Protein AF-A0A923WQX9-F1 (afdb_monomer_lite)

Secondary structure (DSSP, 8-state):
-HHHHHHHHHHHH-HHHHHHHHHHHHHHHHHHHHHHHHHHHH---TTHHHHHHHHHHHHHHHHHHHT--S-SHHHHHHHHHHHHHHHHHHT--HHHHHHHHHHHHHHHHHHHHSHHHHHHHHHHHHHHHHHHHHHHH---HHHHHHHHHHHHHHHHHHHHHHTTTTHHHHTT-----BTTBSHHHHHHHHSTT--HHHHHHHHHHHHHHHHHHHHIIIIIHHHTT-SSSSPPPHHHHHHHHHHHHHHHHHHHHHHHHHHHHHHHHHHHHHHHH--

Foldseek 3Di:
DVLLVVLLVCLLFPLLCLVVVLCLPQVLVLVLLCLPQVCVQPVPPSVVSVVLVVLLVVLVVVCVVVVPPDFDLSVLVSVLVVLVVCCVVVVDDPVVSVVVNVVSVVLNVCCVVPVLQSQLCCLLVVLCVLLVSQLVRFPDPVLNVVSVVSSVVLVVSLVCLQVCVCLVSLVPHDDDDFVQSDLLNQLCSNVVPDDSSNSSSSSSNSSSSSSSSSCSSQASSVVSPDPDPDGDDPVVSVVVSCVVPPPVSVVVSVVVSVVVVVVVVVVRVVVVVVD

Sequence (275 aa):
MLSLIFNFVLALSIPLWVLLIGPVLLGIPHLISSTRYIPKLTNINLLSVPLVGSFFVLVALIRLWIGVHDVNIIELGAGFFLLCLVGFLCKESKLRMISSLSLLSGLFASSLVYPLETLGFLVLAHNFVAFFFWIVRTNSKSDRTTAVVSLLLFILLTLTILTGFFDAFISSRLFEIFNGFNDASIGAQIFPKADMTLWSRAVSAYALGQGIHYFVWLKAIPEQELSYQHTTSFSYSFKLLKSDMGNRIVYFSGLILIGLVTFALFRNFIEARFI

Radius of gyration: 19.85 Å; chains: 1; bounding box: 45×43×58 Å

pLDDT: mean 84.06, std 10.88, range [52.03, 98.5]

Structure (mmCIF, N/CA/C/O backbone):
data_AF-A0A923WQX9-F1
#
_entry.id   AF-A0A923WQX9-F1
#
loop_
_atom_site.group_PDB
_atom_site.id
_atom_site.type_symbol
_atom_site.label_atom_id
_atom_site.label_alt_id
_atom_site.label_comp_id
_atom_site.label_asym_id
_atom_site.label_entity_id
_atom_site.label_seq_id
_atom_site.pdbx_PDB_ins_code
_atom_site.Cartn_x
_atom_site.Cartn_y
_atom_site.Cartn_z
_atom_site.occupancy
_atom_site.B_iso_or_equiv
_atom_site.auth_seq_id
_atom_site.auth_comp_id
_atom_site.auth_asym_id
_atom_site.auth_atom_id
_atom_site.pdbx_PDB_model_num
ATOM 1 N N . MET A 1 1 ? -2.321 -14.989 7.978 1.00 87.00 1 MET A N 1
ATOM 2 C CA . MET A 1 1 ? -1.244 -15.846 7.430 1.00 87.00 1 MET A CA 1
ATOM 3 C C . MET A 1 1 ? -1.529 -16.300 6.006 1.00 87.00 1 MET A C 1
ATOM 5 O O . MET A 1 1 ? -0.768 -15.924 5.131 1.00 87.00 1 MET A O 1
ATOM 9 N N . LEU A 1 2 ? -2.637 -17.002 5.731 1.00 91.25 2 LEU A N 1
ATOM 10 C CA . LEU A 1 2 ? -2.976 -17.451 4.366 1.00 91.25 2 LEU A CA 1
ATOM 11 C C . LEU A 1 2 ? -2.990 -16.320 3.322 1.00 91.25 2 LEU A C 1
ATOM 13 O O . LEU A 1 2 ? -2.407 -16.473 2.258 1.00 91.25 2 LEU A O 1
ATOM 17 N N . SER A 1 3 ? -3.571 -15.162 3.659 1.00 92.31 3 SER A N 1
ATOM 18 C CA . SER A 1 3 ? -3.553 -13.982 2.778 1.00 92.31 3 SER A CA 1
ATOM 19 C C . SER A 1 3 ? -2.133 -13.517 2.422 1.00 92.31 3 SER A C 1
ATOM 21 O O . SER A 1 3 ? -1.887 -13.099 1.298 1.00 92.31 3 SER A O 1
ATOM 23 N N . LEU A 1 4 ? -1.181 -13.632 3.351 1.00 94.94 4 LEU A N 1
ATOM 24 C CA . LEU A 1 4 ? 0.209 -13.229 3.134 1.00 94.94 4 LEU A CA 1
ATOM 25 C C . LEU A 1 4 ? 0.922 -14.169 2.165 1.00 94.94 4 LEU A C 1
ATOM 27 O O . LEU A 1 4 ? 1.563 -13.694 1.237 1.00 94.94 4 LEU A O 1
ATOM 31 N N . ILE A 1 5 ? 0.712 -15.478 2.303 1.00 96.38 5 ILE A N 1
ATOM 32 C CA . ILE A 1 5 ? 1.220 -16.473 1.349 1.00 96.38 5 ILE A CA 1
ATOM 33 C C . ILE A 1 5 ? 0.580 -16.270 -0.030 1.00 96.38 5 ILE A C 1
ATOM 35 O O . ILE A 1 5 ? 1.279 -16.245 -1.036 1.00 96.38 5 ILE A O 1
ATOM 39 N N . PHE A 1 6 ? -0.740 -16.077 -0.082 1.00 96.38 6 PHE A N 1
ATOM 40 C CA . PHE A 1 6 ? -1.462 -15.859 -1.334 1.00 96.38 6 PHE A CA 1
ATOM 41 C C . PHE A 1 6 ? -0.962 -14.614 -2.079 1.00 96.38 6 PHE A C 1
ATOM 43 O O . PHE A 1 6 ? -0.580 -14.708 -3.242 1.00 96.38 6 PHE A O 1
ATOM 50 N N . ASN A 1 7 ? -0.896 -13.462 -1.402 1.00 96.69 7 ASN A N 1
ATOM 51 C CA . ASN A 1 7 ? -0.392 -12.227 -2.007 1.00 96.69 7 ASN A CA 1
ATOM 52 C C . ASN A 1 7 ? 1.089 -12.330 -2.378 1.00 96.69 7 ASN A C 1
ATOM 54 O O . ASN A 1 7 ? 1.494 -11.743 -3.371 1.00 96.69 7 ASN A O 1
ATOM 58 N N . PHE A 1 8 ? 1.886 -13.095 -1.630 1.00 97.88 8 PHE A N 1
ATOM 59 C CA . PHE A 1 8 ? 3.280 -13.359 -1.973 1.00 97.88 8 PHE A CA 1
ATOM 60 C C . PHE A 1 8 ? 3.426 -14.132 -3.282 1.00 97.88 8 PHE A C 1
ATOM 62 O O . PHE A 1 8 ? 4.187 -13.714 -4.150 1.00 97.88 8 PHE A O 1
ATOM 69 N N . VAL A 1 9 ? 2.644 -15.195 -3.474 1.00 96.50 9 VAL A N 1
ATOM 70 C CA . VAL A 1 9 ? 2.627 -15.935 -4.743 1.00 96.50 9 VAL A CA 1
ATOM 71 C C . VAL A 1 9 ? 2.199 -15.020 -5.893 1.00 96.50 9 VAL A C 1
ATOM 73 O O . VAL A 1 9 ? 2.890 -14.952 -6.906 1.00 96.50 9 VAL A O 1
ATOM 76 N N . LEU A 1 10 ? 1.118 -14.250 -5.726 1.00 95.62 10 LEU A N 1
ATOM 77 C CA . LEU A 1 10 ? 0.668 -13.311 -6.761 1.00 95.62 10 LEU A CA 1
ATOM 78 C C . LEU A 1 10 ? 1.713 -12.235 -7.083 1.00 95.62 10 LEU A C 1
ATOM 80 O O . LEU A 1 10 ? 1.899 -11.893 -8.248 1.00 95.62 10 LEU A O 1
ATOM 84 N N . ALA A 1 11 ? 2.399 -11.715 -6.067 1.00 96.44 11 ALA A N 1
ATOM 85 C CA . ALA A 1 11 ? 3.422 -10.692 -6.220 1.00 96.44 11 ALA A CA 1
ATOM 86 C C . ALA A 1 11 ? 4.668 -11.194 -6.960 1.00 96.44 11 ALA A C 1
ATOM 88 O O . ALA A 1 11 ? 5.313 -10.418 -7.656 1.00 96.44 11 ALA A O 1
ATOM 89 N N . LEU A 1 12 ? 5.005 -12.479 -6.847 1.00 95.94 12 LEU A N 1
ATOM 90 C CA . LEU A 1 12 ? 6.090 -13.071 -7.630 1.00 95.94 12 LEU A CA 1
ATOM 91 C C . LEU A 1 12 ? 5.648 -13.407 -9.059 1.00 95.94 12 LEU A C 1
ATOM 93 O O . LEU A 1 12 ? 6.397 -13.169 -10.003 1.00 95.94 12 LEU A O 1
ATOM 97 N N . SER A 1 13 ? 4.435 -13.939 -9.228 1.00 94.19 13 SER A N 1
ATOM 98 C CA . SER A 1 13 ? 3.979 -14.482 -10.513 1.00 94.19 13 SER A CA 1
ATOM 99 C C . SER A 1 13 ? 3.366 -13.449 -11.456 1.00 94.19 13 SER A C 1
ATOM 101 O O . SER A 1 13 ? 3.557 -13.554 -12.663 1.00 94.19 13 SER A O 1
ATOM 103 N N . ILE A 1 14 ? 2.598 -12.488 -10.937 1.00 94.38 14 ILE A N 1
ATOM 104 C CA . ILE A 1 14 ? 1.833 -11.513 -11.731 1.00 94.38 14 ILE A CA 1
ATOM 105 C C . ILE A 1 14 ? 1.755 -10.121 -11.059 1.00 94.38 14 ILE A C 1
ATOM 107 O O . ILE A 1 14 ? 0.666 -9.552 -10.937 1.00 94.38 14 ILE A O 1
ATOM 111 N N . PRO A 1 15 ? 2.876 -9.516 -10.617 1.00 95.00 15 PRO A N 1
ATOM 112 C CA . PRO A 1 15 ? 2.837 -8.287 -9.821 1.00 95.00 15 PRO A CA 1
ATOM 113 C C . PRO A 1 15 ? 2.213 -7.106 -10.549 1.00 95.00 15 PRO A C 1
ATOM 115 O O . PRO A 1 15 ? 1.467 -6.347 -9.940 1.00 95.00 15 PRO A O 1
ATOM 118 N N . LEU A 1 16 ? 2.453 -6.971 -11.854 1.00 92.38 16 LEU A N 1
ATOM 119 C CA . LEU A 1 16 ? 1.839 -5.921 -12.664 1.00 92.38 16 LEU A CA 1
ATOM 120 C C . LEU A 1 16 ? 0.305 -6.019 -12.625 1.00 92.38 16 LEU A C 1
ATOM 122 O O . LEU A 1 16 ? -0.379 -5.011 -12.464 1.00 92.38 16 LEU A O 1
ATOM 126 N N . TRP A 1 17 ? -0.254 -7.232 -12.657 1.00 90.38 17 TRP A N 1
ATOM 127 C CA . TRP A 1 17 ? -1.700 -7.431 -12.559 1.00 90.38 17 TRP A CA 1
ATOM 128 C C . TRP A 1 17 ? -2.217 -7.077 -11.171 1.00 90.38 17 TRP A C 1
ATOM 130 O O . TRP A 1 17 ? -3.267 -6.453 -11.053 1.00 90.38 17 TRP A O 1
ATOM 140 N N . VAL A 1 18 ? -1.474 -7.423 -10.118 1.00 92.81 18 VAL A N 1
ATOM 141 C CA . VAL A 1 18 ? -1.811 -7.030 -8.742 1.00 92.81 18 VAL A CA 1
ATOM 142 C C . VAL A 1 18 ? -1.803 -5.506 -8.597 1.00 92.81 18 VAL A C 1
ATOM 144 O O . VAL A 1 18 ? -2.721 -4.939 -8.000 1.00 92.81 18 VAL A O 1
ATOM 147 N N . LEU A 1 19 ? -0.803 -4.836 -9.170 1.00 92.19 19 LEU A N 1
ATOM 148 C CA . LEU A 1 19 ? -0.660 -3.383 -9.113 1.00 92.19 19 LEU A CA 1
ATOM 149 C C . LEU A 1 19 ? -1.708 -2.648 -9.949 1.00 92.19 19 LEU A C 1
ATOM 151 O O . LEU A 1 19 ? -2.119 -1.558 -9.565 1.00 92.19 19 LEU A O 1
ATOM 155 N N . LEU A 1 20 ? -2.176 -3.250 -11.039 1.00 87.19 20 LEU A N 1
ATOM 156 C CA . LEU A 1 20 ? -3.225 -2.693 -11.885 1.00 87.19 20 LEU A CA 1
ATOM 157 C C . LEU A 1 20 ? -4.628 -2.958 -11.320 1.00 87.19 20 LEU A C 1
ATOM 159 O O . LEU A 1 20 ? -5.408 -2.032 -11.108 1.00 87.19 20 LEU A O 1
ATOM 163 N N . ILE A 1 21 ? -4.963 -4.227 -11.082 1.00 86.31 21 ILE A N 1
ATOM 164 C CA . ILE A 1 21 ? -6.305 -4.667 -10.681 1.00 86.31 21 ILE A CA 1
ATOM 165 C C . ILE A 1 21 ? -6.573 -4.326 -9.215 1.00 86.31 21 ILE A C 1
ATOM 167 O O . ILE A 1 21 ? -7.700 -3.977 -8.868 1.00 86.31 21 ILE A O 1
ATOM 171 N N . GLY A 1 22 ? -5.561 -4.405 -8.349 1.00 89.69 22 GLY A N 1
ATOM 172 C CA . GLY A 1 22 ? -5.697 -4.146 -6.916 1.00 89.69 22 GLY A CA 1
ATOM 173 C C . GLY A 1 22 ? -6.330 -2.783 -6.618 1.00 89.69 22 GLY A C 1
ATOM 174 O O . GLY A 1 22 ? -7.398 -2.754 -6.015 1.00 89.69 22 GLY A O 1
ATOM 175 N N . PRO A 1 23 ? -5.762 -1.652 -7.068 1.00 87.19 23 PRO A N 1
ATOM 176 C CA . PRO A 1 23 ? -6.312 -0.323 -6.799 1.00 87.19 23 PRO A CA 1
ATOM 177 C C . PRO A 1 23 ? -7.654 -0.082 -7.470 1.00 87.19 23 PRO A C 1
ATOM 179 O O . PRO A 1 23 ? -8.536 0.541 -6.887 1.00 87.19 23 PRO A O 1
ATOM 182 N N . VAL A 1 24 ? -7.817 -0.632 -8.667 1.00 80.38 24 VAL A N 1
ATOM 183 C CA . VAL A 1 24 ? -9.055 -0.637 -9.444 1.00 80.38 24 VAL A CA 1
ATOM 184 C C . VAL A 1 24 ? -10.173 -1.280 -8.607 1.00 80.38 24 VAL A C 1
ATOM 186 O O . VAL A 1 24 ? -11.137 -0.612 -8.239 1.00 80.38 24 VAL A O 1
ATOM 189 N N . LEU A 1 25 ? -10.029 -2.537 -8.191 1.00 82.50 25 LEU A N 1
ATOM 190 C CA . LEU A 1 25 ? -11.087 -3.255 -7.470 1.00 82.50 25 LEU A CA 1
ATOM 191 C C . LEU A 1 25 ? -11.196 -2.879 -5.989 1.00 82.50 25 LEU A C 1
ATOM 193 O O . LEU A 1 25 ? -12.296 -2.832 -5.439 1.00 82.50 25 LEU A O 1
ATOM 197 N N . LEU A 1 26 ? -10.064 -2.660 -5.324 1.00 86.69 26 LEU A N 1
ATOM 198 C CA . LEU A 1 26 ? -9.967 -2.572 -3.866 1.00 86.69 26 LEU A CA 1
ATOM 199 C C . LEU A 1 26 ? -9.683 -1.159 -3.368 1.00 86.69 26 LEU A C 1
ATOM 201 O O . LEU A 1 26 ? -9.925 -0.894 -2.193 1.00 86.69 26 LEU A O 1
ATOM 205 N N . GLY A 1 27 ? -9.237 -0.237 -4.225 1.00 86.06 27 GLY A N 1
ATOM 206 C CA . GLY A 1 27 ? -8.899 1.133 -3.838 1.00 86.06 27 GLY A CA 1
ATOM 207 C C . GLY A 1 27 ? -10.093 1.892 -3.275 1.00 86.06 27 GLY A C 1
ATOM 208 O O . GLY A 1 27 ? -9.993 2.483 -2.201 1.00 86.06 27 GLY A O 1
ATOM 209 N N . ILE A 1 28 ? -11.250 1.811 -3.934 1.00 78.38 28 ILE A N 1
ATOM 210 C CA . ILE A 1 28 ? -12.473 2.440 -3.426 1.00 78.38 28 ILE A CA 1
ATOM 211 C C . ILE A 1 28 ? -12.949 1.774 -2.123 1.00 78.38 28 ILE A C 1
ATOM 213 O O . ILE A 1 28 ? -13.094 2.494 -1.133 1.00 78.38 28 ILE A O 1
ATOM 217 N N . PRO A 1 29 ? -13.159 0.440 -2.053 1.00 82.44 29 PRO A N 1
ATOM 218 C CA . PRO A 1 29 ? -13.466 -0.224 -0.786 1.00 82.44 29 PRO A CA 1
ATOM 219 C C . PRO A 1 29 ? -12.501 0.152 0.340 1.00 82.44 29 PRO A C 1
ATOM 221 O O . PRO A 1 29 ? -12.926 0.337 1.478 1.00 82.44 29 PRO A O 1
ATOM 224 N N . HIS A 1 30 ? -11.212 0.300 0.026 1.00 87.88 30 HIS A N 1
ATOM 225 C CA . HIS A 1 30 ? -10.179 0.677 0.984 1.00 87.88 30 HIS A CA 1
ATOM 226 C C . HIS A 1 30 ? -10.403 2.086 1.522 1.00 87.88 30 HIS A C 1
ATOM 228 O O . HIS A 1 30 ? -10.402 2.274 2.735 1.00 87.88 30 HIS A O 1
ATOM 234 N N . LEU A 1 31 ? -10.658 3.065 0.649 1.00 83.38 31 LEU A N 1
ATOM 235 C CA . LEU A 1 31 ? -10.964 4.433 1.071 1.00 83.38 31 LEU A CA 1
ATOM 236 C C . LEU A 1 31 ? -12.203 4.476 1.966 1.00 83.38 31 LEU A C 1
ATOM 238 O O . LEU A 1 31 ? -12.206 5.170 2.979 1.00 83.38 31 LEU A O 1
ATOM 242 N N . ILE A 1 32 ? -13.233 3.701 1.633 1.00 79.88 32 ILE A N 1
ATOM 243 C CA . ILE A 1 32 ? -14.453 3.623 2.437 1.00 79.88 32 ILE A CA 1
ATOM 244 C C . ILE A 1 32 ? -14.176 2.986 3.802 1.00 79.88 32 ILE A C 1
ATOM 246 O O . ILE A 1 32 ? -14.643 3.479 4.827 1.00 79.88 32 ILE A O 1
ATOM 250 N N . SER A 1 33 ? -13.409 1.896 3.831 1.00 84.44 33 SER A N 1
ATOM 251 C CA . SER A 1 33 ? -13.006 1.264 5.085 1.00 84.44 33 SER A CA 1
ATOM 252 C C . SER A 1 33 ? -12.254 2.267 5.964 1.00 84.44 33 SER A C 1
ATOM 254 O O . SER A 1 33 ? -12.613 2.480 7.121 1.00 84.44 33 SER A O 1
ATOM 256 N N . SER A 1 34 ? -11.292 2.988 5.390 1.00 86.06 34 SER A N 1
ATOM 257 C CA . SER A 1 34 ? -10.535 4.026 6.087 1.00 86.06 34 SER A CA 1
ATOM 258 C C . SER A 1 34 ? -11.438 5.124 6.655 1.00 86.06 34 SER A C 1
ATOM 260 O O . SER A 1 34 ? -11.334 5.442 7.838 1.00 86.06 34 SER A O 1
ATOM 262 N N . THR A 1 35 ? -12.379 5.669 5.877 1.00 80.81 35 THR A N 1
ATOM 263 C CA . THR A 1 35 ? -13.294 6.719 6.371 1.00 80.81 35 THR A CA 1
ATOM 264 C C . THR A 1 35 ? -14.268 6.215 7.433 1.00 80.81 35 THR A C 1
ATOM 266 O O . THR A 1 35 ? -14.663 6.987 8.305 1.00 80.81 35 THR A O 1
ATOM 269 N N . ARG A 1 36 ? -14.633 4.929 7.409 1.00 82.38 36 ARG A N 1
ATOM 270 C CA . ARG A 1 36 ? -15.520 4.317 8.404 1.00 82.38 36 ARG A CA 1
ATOM 271 C C . ARG A 1 36 ? -14.806 4.001 9.714 1.00 82.38 36 ARG A C 1
ATOM 273 O O . ARG A 1 36 ? -15.345 4.288 10.781 1.00 82.38 36 ARG A O 1
ATOM 280 N N . TYR A 1 37 ? -13.649 3.351 9.640 1.00 85.00 37 TYR A N 1
ATOM 281 C CA . TYR A 1 37 ? -12.995 2.767 10.810 1.00 85.00 37 TYR A CA 1
ATOM 282 C C . TYR A 1 37 ? -11.997 3.712 11.465 1.00 85.00 37 TYR A C 1
ATOM 284 O O . TYR A 1 37 ? -11.887 3.682 12.686 1.00 85.00 37 TYR A O 1
ATOM 292 N N . ILE A 1 38 ? -11.325 4.597 10.715 1.00 85.12 38 ILE A N 1
ATOM 293 C CA . ILE A 1 38 ? -10.379 5.541 11.327 1.00 85.12 38 ILE A CA 1
ATOM 294 C C . ILE A 1 38 ? -11.083 6.402 12.383 1.00 85.12 38 ILE A C 1
ATOM 296 O O . ILE A 1 38 ? -10.654 6.323 13.528 1.00 85.12 38 ILE A O 1
ATOM 300 N N . PRO A 1 39 ? -12.177 7.138 12.095 1.00 81.88 39 PRO A N 1
ATOM 301 C CA . PRO A 1 39 ? -12.821 7.987 13.103 1.00 81.88 39 PRO A CA 1
ATOM 302 C C . PRO A 1 39 ? -13.271 7.223 14.349 1.00 81.88 39 PRO A C 1
ATOM 304 O O . PRO A 1 39 ? -13.083 7.699 15.467 1.00 81.88 39 PRO A O 1
ATOM 307 N N . LYS A 1 40 ? -13.817 6.014 14.154 1.00 83.75 40 LYS A N 1
ATOM 308 C CA . LYS A 1 40 ? -14.266 5.140 15.246 1.00 83.75 40 LYS A CA 1
ATOM 309 C C . LYS A 1 40 ? -13.109 4.711 16.148 1.00 83.75 40 LYS A C 1
ATOM 311 O O . LYS A 1 40 ? -13.258 4.696 17.362 1.00 83.75 40 LYS A O 1
ATOM 316 N N . LEU A 1 41 ? -11.956 4.402 15.558 1.00 84.50 41 LEU A N 1
ATOM 317 C CA . LEU A 1 41 ? -10.786 3.879 16.265 1.00 84.50 41 LEU A CA 1
ATOM 318 C C . LEU A 1 41 ? -9.855 4.970 16.813 1.00 84.50 41 LEU A C 1
ATOM 320 O O . LEU A 1 41 ? -9.014 4.691 17.673 1.00 84.50 41 LEU A O 1
ATOM 324 N N . THR A 1 42 ? -9.949 6.202 16.310 1.00 76.31 42 THR A N 1
ATOM 325 C CA . THR A 1 42 ? -9.046 7.306 16.672 1.00 76.31 42 THR A CA 1
ATOM 326 C C . THR A 1 42 ? -9.716 8.451 17.427 1.00 76.31 42 THR A C 1
ATOM 328 O O . THR A 1 42 ? -9.008 9.376 17.815 1.00 76.31 42 THR A O 1
ATOM 331 N N . ASN A 1 43 ? -11.032 8.399 17.676 1.00 73.00 43 ASN A N 1
ATOM 332 C CA . ASN A 1 43 ? -11.828 9.503 18.243 1.00 73.00 43 ASN A CA 1
ATOM 333 C C . ASN A 1 43 ? -11.715 10.819 17.445 1.00 73.00 43 ASN A C 1
ATOM 335 O O . ASN A 1 43 ? -11.995 11.900 17.963 1.00 73.00 43 ASN A O 1
ATOM 339 N N . ILE A 1 44 ? -11.291 10.747 16.182 1.00 70.19 44 ILE A N 1
ATOM 340 C CA . ILE A 1 44 ? -11.220 11.905 15.295 1.00 70.19 44 ILE A CA 1
ATOM 341 C C . ILE A 1 44 ? -12.642 12.244 14.837 1.00 70.19 44 ILE A C 1
ATOM 343 O O . ILE A 1 44 ? -13.370 11.376 14.356 1.00 70.19 44 ILE A O 1
ATOM 347 N N . ASN A 1 45 ? -13.040 13.516 14.956 1.00 68.81 45 ASN A N 1
ATOM 348 C CA . ASN A 1 45 ? -14.354 13.973 14.499 1.00 68.81 45 ASN A CA 1
ATOM 349 C C . ASN A 1 45 ? -14.552 13.641 13.016 1.00 68.81 45 ASN A C 1
ATOM 351 O O . ASN A 1 45 ? -13.737 14.035 12.181 1.00 68.81 45 ASN A O 1
ATOM 355 N N . LEU A 1 46 ? -15.668 12.984 12.683 1.00 60.97 46 LEU A N 1
ATOM 356 C CA . LEU A 1 46 ? -15.976 12.524 11.323 1.00 60.97 46 LEU A CA 1
ATOM 357 C C . LEU A 1 46 ? -15.895 13.657 10.283 1.00 60.97 46 LEU A C 1
ATOM 359 O O . LEU A 1 46 ? -15.486 13.420 9.156 1.00 60.97 46 LEU A O 1
ATOM 363 N N . LEU A 1 47 ? -16.220 14.892 10.685 1.00 58.97 47 LEU A N 1
ATOM 364 C CA . LEU A 1 47 ? -16.142 16.108 9.863 1.00 58.97 47 LEU A CA 1
ATOM 365 C C . LEU A 1 47 ? -14.720 16.489 9.419 1.00 58.97 47 LEU A C 1
ATOM 367 O O . LEU A 1 47 ? -14.560 17.161 8.404 1.00 58.97 47 LEU A O 1
ATOM 371 N N . SER A 1 48 ? -13.684 16.054 10.136 1.00 64.31 48 SER A N 1
ATOM 372 C CA . SER A 1 48 ? -12.296 16.361 9.774 1.00 64.31 48 SER A CA 1
ATOM 373 C C . SER A 1 48 ? -11.773 15.499 8.621 1.00 64.31 48 SER A C 1
ATOM 375 O O . SER A 1 48 ? -10.921 15.955 7.864 1.00 64.31 48 SER A O 1
ATOM 377 N N . VAL A 1 49 ? -12.322 14.296 8.413 1.00 65.00 49 VAL A N 1
ATOM 378 C CA . VAL A 1 49 ? -11.870 13.378 7.353 1.00 65.00 49 VAL A CA 1
ATOM 379 C C . VAL A 1 49 ? -12.228 13.885 5.945 1.00 65.00 49 VAL A C 1
ATOM 381 O O . VAL A 1 49 ? -11.326 13.948 5.107 1.00 65.00 49 VAL A O 1
ATOM 384 N N . PRO A 1 50 ? -13.473 14.323 5.656 1.00 67.94 50 PRO A N 1
ATOM 385 C CA . PRO A 1 50 ? -13.803 14.974 4.391 1.00 67.94 50 PRO A CA 1
ATOM 386 C C . PRO A 1 50 ? -13.020 16.264 4.174 1.00 67.94 50 PRO A C 1
ATOM 388 O O . PRO A 1 50 ? -12.683 16.568 3.038 1.00 67.94 50 PRO A O 1
ATOM 391 N N . LEU A 1 51 ? -12.715 17.013 5.237 1.00 71.19 51 LEU A N 1
ATOM 392 C CA . LEU A 1 51 ? -11.985 18.276 5.139 1.00 71.19 51 LEU A CA 1
ATOM 393 C C . LEU A 1 51 ? -10.522 18.047 4.741 1.00 71.19 51 LEU A C 1
ATOM 395 O O . LEU A 1 51 ? -10.034 18.678 3.807 1.00 71.19 51 LEU A O 1
ATOM 399 N N . VAL A 1 52 ? -9.860 17.074 5.373 1.00 68.81 52 VAL A N 1
ATOM 400 C CA . VAL A 1 52 ? -8.514 16.615 5.000 1.00 68.81 52 VAL A CA 1
ATOM 401 C C . VAL A 1 52 ? -8.504 16.069 3.571 1.00 68.81 52 VAL A C 1
ATOM 403 O O . VAL A 1 52 ? -7.662 16.461 2.767 1.00 68.81 52 VAL A O 1
ATOM 406 N N . GLY A 1 53 ? -9.462 15.205 3.225 1.00 69.81 53 GLY A N 1
ATOM 407 C CA . GLY A 1 53 ? -9.571 14.650 1.875 1.00 69.81 53 GLY A CA 1
ATOM 408 C C . GLY A 1 53 ? -9.803 15.728 0.812 1.00 69.81 53 GLY A C 1
ATOM 409 O O . GLY A 1 53 ? -9.114 15.747 -0.203 1.00 69.81 53 GLY A O 1
ATOM 410 N N . SER A 1 54 ? -10.717 16.668 1.066 1.00 72.06 54 SER A N 1
ATOM 411 C CA . SER A 1 54 ? -11.023 17.776 0.150 1.00 72.06 54 SER A CA 1
ATOM 412 C C . SER A 1 54 ? -9.837 18.718 -0.019 1.00 72.06 54 SER A C 1
ATOM 414 O O . SER A 1 54 ? -9.603 19.203 -1.121 1.00 72.06 54 SER A O 1
ATOM 416 N N . PHE A 1 55 ? -9.056 18.940 1.041 1.00 74.19 55 PHE A N 1
ATOM 417 C CA . PHE A 1 55 ? -7.820 19.709 0.966 1.00 74.19 55 PHE A CA 1
ATOM 418 C C . PHE A 1 55 ? -6.800 19.048 0.030 1.00 74.19 55 PHE A C 1
ATOM 420 O O . PHE A 1 55 ? -6.286 19.713 -0.864 1.00 74.19 55 PHE A O 1
ATOM 427 N N . PHE A 1 56 ? -6.565 17.738 0.148 1.00 70.88 56 PHE A N 1
ATOM 428 C CA . PHE A 1 56 ? -5.657 17.034 -0.767 1.00 70.88 56 PHE A CA 1
ATOM 429 C C . PHE A 1 56 ? -6.178 16.979 -2.209 1.00 70.88 56 PHE A C 1
ATOM 431 O O . PHE A 1 56 ? -5.389 17.116 -3.141 1.00 70.88 56 PHE A O 1
ATOM 438 N N . VAL A 1 57 ? -7.493 16.844 -2.413 1.00 72.19 57 VAL A N 1
ATOM 439 C CA . VAL A 1 57 ? -8.102 16.951 -3.752 1.00 72.19 57 VAL A CA 1
ATOM 440 C C . VAL A 1 57 ? -7.886 18.347 -4.334 1.00 72.19 57 VAL A C 1
ATOM 442 O O . VAL A 1 57 ? -7.479 18.466 -5.485 1.00 72.19 57 VAL A O 1
ATOM 445 N N . LEU A 1 58 ? -8.104 19.403 -3.548 1.00 74.00 58 LEU A N 1
ATOM 446 C CA . LEU A 1 58 ? -7.870 20.781 -3.976 1.00 74.00 58 LEU A CA 1
ATOM 447 C C . LEU A 1 58 ? -6.402 21.005 -4.354 1.00 74.00 58 LEU A C 1
ATOM 449 O O . LEU A 1 58 ? -6.127 21.577 -5.404 1.00 74.00 58 LEU A O 1
ATOM 453 N N . VAL A 1 59 ? -5.466 20.516 -3.539 1.00 74.31 59 VAL A N 1
ATOM 454 C CA . VAL A 1 59 ? -4.025 20.588 -3.819 1.00 74.31 59 VAL A CA 1
ATOM 455 C C . VAL A 1 59 ? -3.687 19.881 -5.134 1.00 74.31 59 VAL A C 1
ATOM 457 O O . VAL A 1 59 ? -2.993 20.455 -5.972 1.00 74.31 59 VAL A O 1
ATOM 460 N N . ALA A 1 60 ? -4.236 18.685 -5.360 1.00 69.44 60 ALA A N 1
ATOM 461 C CA . ALA A 1 60 ? -4.050 17.954 -6.610 1.00 69.44 60 ALA A CA 1
ATOM 462 C C . ALA A 1 60 ? -4.629 18.711 -7.822 1.00 69.44 60 ALA A C 1
ATOM 464 O O . ALA A 1 60 ? -3.979 18.795 -8.862 1.00 69.44 60 ALA A O 1
ATOM 465 N N . LEU A 1 61 ? -5.819 19.310 -7.693 1.00 71.88 61 LEU A N 1
ATOM 466 C CA . LEU A 1 61 ? -6.442 20.113 -8.753 1.00 71.88 61 LEU A CA 1
ATOM 467 C C . LEU A 1 61 ? -5.640 21.380 -9.071 1.00 71.88 61 LEU A C 1
ATOM 469 O O . LEU A 1 61 ? -5.447 21.696 -10.242 1.00 71.88 61 LEU A O 1
ATOM 473 N N . ILE A 1 62 ? -5.142 22.085 -8.052 1.00 73.12 62 ILE A N 1
ATOM 474 C CA . ILE A 1 62 ? -4.289 23.269 -8.224 1.00 73.12 62 ILE A CA 1
ATOM 475 C C . ILE A 1 62 ? -3.003 22.885 -8.956 1.00 73.12 62 ILE A C 1
ATOM 477 O O . ILE A 1 62 ? -2.607 23.569 -9.895 1.00 73.12 62 ILE A O 1
ATOM 481 N N . ARG A 1 63 ? -2.373 21.765 -8.591 1.00 72.06 63 ARG A N 1
ATOM 482 C CA . ARG A 1 63 ? -1.182 21.270 -9.290 1.00 72.06 63 ARG A CA 1
ATOM 483 C C . ARG A 1 63 ? -1.468 20.976 -10.762 1.00 72.06 63 ARG A C 1
ATOM 485 O O . ARG A 1 63 ? -0.704 21.411 -11.622 1.00 72.06 63 ARG A O 1
ATOM 492 N N . LEU A 1 64 ? -2.563 20.265 -11.045 1.00 68.06 64 LEU A N 1
ATOM 493 C CA . LEU A 1 64 ? -2.992 19.987 -12.418 1.00 68.06 64 LEU A CA 1
ATOM 494 C C . LEU A 1 64 ? -3.230 21.285 -13.201 1.00 68.06 64 LEU A C 1
ATOM 496 O O . LEU A 1 64 ? -2.849 21.364 -14.364 1.00 68.06 64 LEU A O 1
ATOM 500 N N . TRP A 1 65 ? -3.804 22.308 -12.562 1.00 72.12 65 TRP A N 1
ATOM 501 C CA . TRP A 1 65 ? -4.070 23.608 -13.179 1.00 72.12 65 TRP A CA 1
ATOM 502 C C . TRP A 1 65 ? -2.799 24.415 -13.480 1.00 72.12 65 TRP A C 1
ATOM 504 O O . TRP A 1 65 ? -2.704 25.017 -14.545 1.00 72.12 65 TRP A O 1
ATOM 514 N N . ILE A 1 66 ? -1.807 24.406 -12.582 1.00 76.25 66 ILE A N 1
ATOM 515 C CA . ILE A 1 66 ? -0.539 25.142 -12.764 1.00 76.25 66 ILE A CA 1
ATOM 516 C C . ILE A 1 66 ? 0.404 24.403 -13.736 1.00 76.25 66 ILE A C 1
ATOM 518 O O . ILE A 1 66 ? 1.380 24.973 -14.212 1.00 76.25 66 ILE A O 1
ATOM 522 N N . GLY A 1 67 ? 0.122 23.137 -14.063 1.00 69.81 67 GLY A N 1
ATOM 523 C CA . GLY A 1 67 ? 0.962 22.349 -14.967 1.00 69.81 67 GLY A CA 1
ATOM 524 C C . GLY A 1 67 ? 2.317 21.983 -14.358 1.00 69.81 67 GLY A C 1
ATOM 525 O O . GLY A 1 67 ? 3.256 21.674 -15.085 1.00 69.81 67 GLY A O 1
ATOM 526 N N . VAL A 1 68 ? 2.438 22.000 -13.024 1.00 67.56 68 VAL A N 1
ATOM 527 C CA . VAL A 1 68 ? 3.662 21.551 -12.348 1.00 67.56 68 VAL A CA 1
ATOM 528 C C . VAL A 1 68 ? 3.725 20.032 -12.444 1.00 67.56 68 VAL A C 1
ATOM 530 O O . VAL A 1 68 ? 2.960 19.301 -11.804 1.00 67.56 68 VAL A O 1
ATOM 533 N N . HIS A 1 69 ? 4.606 19.561 -13.318 1.00 63.75 69 HIS A N 1
ATOM 534 C CA . HIS A 1 69 ? 4.865 18.138 -13.530 1.00 63.75 69 HIS A CA 1
ATOM 535 C C . HIS A 1 69 ? 6.009 17.625 -12.646 1.00 63.75 69 HIS A C 1
ATOM 537 O O . HIS A 1 69 ? 6.110 16.417 -12.441 1.00 63.75 69 HIS A O 1
ATOM 543 N N . ASP A 1 70 ? 6.800 18.537 -12.068 1.00 58.22 70 ASP A N 1
ATOM 544 C CA . ASP A 1 70 ? 7.860 18.210 -11.119 1.00 58.22 70 ASP A CA 1
ATOM 545 C C . ASP A 1 70 ? 7.323 17.862 -9.722 1.00 58.22 70 ASP A C 1
ATOM 547 O O . ASP A 1 70 ? 6.210 18.207 -9.322 1.00 58.22 70 ASP A O 1
ATOM 551 N N . VAL A 1 71 ? 8.132 17.079 -9.016 1.00 59.62 71 VAL A N 1
ATOM 552 C CA . VAL A 1 71 ? 7.757 16.185 -7.913 1.00 59.62 71 VAL A CA 1
ATOM 553 C C . VAL A 1 71 ? 7.117 16.894 -6.710 1.00 59.62 71 VAL A C 1
ATOM 555 O O . VAL A 1 71 ? 7.523 17.999 -6.380 1.00 59.62 71 VAL A O 1
ATOM 558 N N . ASN A 1 72 ? 6.170 16.188 -6.063 1.00 65.44 72 ASN A N 1
ATOM 559 C CA . ASN A 1 72 ? 5.512 16.238 -4.729 1.00 65.44 72 ASN A CA 1
ATOM 560 C C . ASN A 1 72 ? 5.776 17.353 -3.683 1.00 65.44 72 ASN A C 1
ATOM 562 O O . ASN A 1 72 ? 5.291 17.233 -2.558 1.00 65.44 72 ASN A O 1
ATOM 566 N N . ILE A 1 73 ? 6.525 18.418 -3.956 1.00 67.69 73 ILE A N 1
ATOM 567 C CA . ILE A 1 73 ? 6.870 19.470 -2.989 1.00 67.69 73 ILE A CA 1
ATOM 568 C C . ILE A 1 73 ? 5.603 20.185 -2.514 1.00 67.69 73 ILE A C 1
ATOM 570 O O . ILE A 1 73 ? 5.485 20.509 -1.332 1.00 67.69 73 ILE A O 1
ATOM 574 N N . ILE A 1 74 ? 4.635 20.381 -3.415 1.00 70.38 74 ILE A N 1
ATOM 575 C CA . ILE A 1 74 ? 3.347 21.003 -3.098 1.00 70.38 74 ILE A CA 1
ATOM 576 C C . ILE A 1 74 ? 2.534 20.081 -2.180 1.00 70.38 74 ILE A C 1
ATOM 578 O O . ILE A 1 74 ? 2.025 20.533 -1.159 1.00 70.38 74 ILE A O 1
ATOM 582 N N . GLU A 1 75 ? 2.446 18.786 -2.486 1.00 68.88 75 GLU A N 1
ATOM 583 C CA . GLU A 1 75 ? 1.718 17.795 -1.689 1.00 68.88 75 GLU A CA 1
ATOM 584 C C . GLU A 1 75 ? 2.356 17.558 -0.319 1.00 68.88 75 GLU A C 1
ATOM 586 O O . GLU A 1 75 ? 1.647 17.452 0.684 1.00 68.88 75 GLU A O 1
ATOM 591 N N . LEU A 1 76 ? 3.687 17.514 -0.250 1.00 66.88 76 LEU A N 1
ATOM 592 C CA . LEU A 1 76 ? 4.422 17.435 1.009 1.00 66.88 76 LEU A CA 1
ATOM 593 C C . LEU A 1 76 ? 4.232 18.720 1.814 1.00 66.88 76 LEU A C 1
ATOM 595 O O . LEU A 1 76 ? 3.837 18.636 2.971 1.00 66.88 76 LEU A O 1
ATOM 599 N N . GLY A 1 77 ? 4.399 19.901 1.214 1.00 72.38 77 GLY A N 1
ATOM 600 C CA . GLY A 1 77 ? 4.140 21.185 1.875 1.00 72.38 77 GLY A CA 1
ATOM 601 C C . GLY A 1 77 ? 2.705 21.304 2.402 1.00 72.38 77 GLY A C 1
ATOM 602 O O . GLY A 1 77 ? 2.483 21.736 3.535 1.00 72.38 77 GLY A O 1
ATOM 603 N N . ALA A 1 78 ? 1.728 20.829 1.631 1.00 73.19 78 ALA A N 1
ATOM 604 C CA . ALA A 1 78 ? 0.337 20.715 2.048 1.00 73.19 78 ALA A CA 1
ATOM 605 C C . ALA A 1 78 ? 0.169 19.746 3.232 1.00 73.19 78 ALA A C 1
ATOM 607 O O . ALA A 1 78 ? -0.506 20.073 4.210 1.00 73.19 78 ALA A O 1
ATOM 608 N N . GLY A 1 79 ? 0.828 18.585 3.194 1.00 67.81 79 GLY A N 1
ATOM 609 C CA . GLY A 1 79 ? 0.859 17.628 4.301 1.00 67.81 79 GLY A CA 1
ATOM 610 C C . GLY A 1 79 ? 1.438 18.219 5.590 1.00 67.81 79 GLY A C 1
ATOM 611 O O . GLY A 1 79 ? 0.878 18.009 6.666 1.00 67.81 79 GLY A O 1
ATOM 612 N N . PHE A 1 80 ? 2.499 19.022 5.493 1.00 69.06 80 PHE A N 1
ATOM 613 C CA . PHE A 1 80 ? 3.061 19.765 6.625 1.00 69.06 80 PHE A CA 1
ATOM 614 C C . PHE A 1 80 ? 2.096 20.780 7.197 1.00 69.06 80 PHE A C 1
ATOM 616 O O . PHE A 1 80 ? 1.890 20.814 8.409 1.00 69.06 80 PHE A O 1
ATOM 623 N N . PHE A 1 81 ? 1.509 21.603 6.328 1.00 76.69 81 PHE A N 1
ATOM 624 C CA . PHE A 1 81 ? 0.546 22.612 6.735 1.00 76.69 81 PHE A CA 1
ATOM 625 C C . PHE A 1 81 ? -0.609 21.969 7.503 1.00 76.69 81 PHE A C 1
ATOM 627 O O . PHE A 1 81 ? -0.949 22.404 8.603 1.00 76.69 81 PHE A O 1
ATOM 634 N N . LEU A 1 82 ? -1.152 20.877 6.965 1.00 73.88 82 LEU A N 1
ATOM 635 C CA . LEU A 1 82 ? -2.224 20.135 7.602 1.00 73.88 82 LEU A CA 1
ATOM 636 C C . LEU A 1 82 ? -1.789 19.521 8.939 1.00 73.88 82 LEU A C 1
ATOM 638 O O . LEU A 1 82 ? -2.553 19.582 9.898 1.00 73.88 82 LEU A O 1
ATOM 642 N N . LEU A 1 83 ? -0.581 18.959 9.045 1.00 67.81 83 LEU A N 1
ATOM 643 C CA . LEU A 1 83 ? -0.106 18.385 10.306 1.00 67.81 83 LEU A CA 1
ATOM 644 C C . LEU A 1 83 ? 0.091 19.458 11.387 1.00 67.81 83 LEU A C 1
ATOM 646 O O . LEU A 1 83 ? -0.304 19.248 12.534 1.00 67.81 83 LEU A O 1
ATOM 650 N N . CYS A 1 84 ? 0.640 20.619 11.025 1.00 71.12 84 CYS A N 1
ATOM 651 C CA . CYS A 1 84 ? 0.730 21.779 11.913 1.00 71.12 84 CYS A CA 1
ATOM 652 C C . CYS A 1 84 ? -0.661 22.234 12.368 1.00 71.12 84 CYS A C 1
ATOM 654 O O . CYS A 1 84 ? -0.878 22.462 13.559 1.00 71.12 84 CYS A O 1
ATOM 656 N N . LEU A 1 85 ? -1.613 22.313 11.435 1.00 73.50 85 LEU A N 1
ATOM 657 C CA . LEU A 1 85 ? -2.992 22.700 11.713 1.00 73.50 85 LEU A CA 1
ATOM 658 C C . LEU A 1 85 ? -3.676 21.706 12.662 1.00 73.50 85 LEU A C 1
ATOM 660 O O . LEU A 1 85 ? -4.279 22.116 13.650 1.00 73.50 85 LEU A O 1
ATOM 664 N N . VAL A 1 86 ? -3.544 20.402 12.412 1.00 68.44 86 VAL A N 1
ATOM 665 C CA . VAL A 1 86 ? -4.105 19.345 13.267 1.00 68.44 86 VAL A CA 1
ATOM 666 C C . VAL A 1 86 ? -3.436 19.343 14.641 1.00 68.44 86 VAL A C 1
ATOM 668 O O . VAL A 1 86 ? -4.136 19.294 15.647 1.00 68.44 86 VAL A O 1
ATOM 671 N N . GLY A 1 87 ? -2.108 19.459 14.720 1.00 64.44 87 GLY A N 1
ATOM 672 C CA . GLY A 1 87 ? -1.389 19.545 15.995 1.00 64.44 87 GLY A CA 1
ATOM 673 C C . GLY A 1 87 ? -1.840 20.739 16.842 1.00 64.44 87 GLY A C 1
ATOM 674 O O . GLY A 1 87 ? -2.064 20.593 18.045 1.00 64.44 87 GLY A O 1
ATOM 675 N N . PHE A 1 88 ? -2.047 21.894 16.201 1.00 70.06 88 PHE A N 1
ATOM 676 C CA . PHE A 1 88 ? -2.553 23.105 16.844 1.00 70.06 88 PHE A CA 1
ATOM 677 C C . PHE A 1 88 ? -4.008 22.954 17.317 1.00 70.06 88 PHE A C 1
ATOM 679 O O . PHE A 1 88 ? -4.320 23.279 18.463 1.00 70.06 88 PHE A O 1
ATOM 686 N N . LEU A 1 89 ? -4.896 22.432 16.466 1.00 73.06 89 LEU A N 1
ATOM 687 C CA . LEU A 1 89 ? -6.329 22.332 16.758 1.00 73.06 89 LEU A CA 1
ATOM 688 C C . LEU A 1 89 ? -6.677 21.187 17.722 1.00 73.06 89 LEU A C 1
ATOM 690 O O . LEU A 1 89 ? -7.588 21.332 18.537 1.00 73.06 89 LEU A O 1
ATOM 694 N N . CYS A 1 90 ? -5.966 20.061 17.661 1.00 68.12 90 CYS A N 1
ATOM 695 C CA . CYS A 1 90 ? -6.298 18.850 18.417 1.00 68.12 90 CYS A CA 1
ATOM 696 C C . CYS A 1 90 ? -5.573 18.725 19.767 1.00 68.12 90 CYS A C 1
ATOM 698 O O . CYS A 1 90 ? -5.789 17.737 20.464 1.00 68.12 90 CYS A O 1
ATOM 700 N N . LYS A 1 91 ? -4.753 19.712 20.169 1.00 71.94 91 LYS A N 1
ATOM 701 C CA . LYS A 1 91 ? -4.018 19.727 21.456 1.00 71.94 91 LYS A CA 1
ATOM 702 C C . LYS A 1 91 ? -3.252 18.422 21.730 1.00 71.94 91 LYS A C 1
ATOM 704 O O . LYS A 1 91 ? -3.241 17.915 22.852 1.00 71.94 91 LYS A O 1
ATOM 709 N N . GLU A 1 92 ? -2.619 17.875 20.697 1.00 74.44 92 GLU A N 1
ATOM 710 C CA . GLU A 1 92 ? -1.807 16.663 20.818 1.00 74.44 92 GLU A CA 1
ATOM 711 C C . GLU A 1 92 ? -0.624 16.865 21.775 1.00 74.44 92 GLU A C 1
ATOM 713 O O . GLU A 1 92 ? -0.187 17.988 22.055 1.00 74.44 92 GLU A O 1
ATOM 718 N N . SER A 1 93 ? -0.070 15.765 22.291 1.00 85.00 93 SER A N 1
ATOM 719 C CA . SER A 1 93 ? 1.081 15.867 23.189 1.00 85.00 93 SER A CA 1
ATOM 720 C C . SER A 1 93 ? 2.273 16.505 22.466 1.00 85.00 93 SER A C 1
ATOM 722 O O . SER A 1 93 ? 2.604 16.141 21.334 1.00 85.00 93 SER A O 1
ATOM 724 N N . LYS A 1 94 ? 2.959 17.443 23.137 1.00 83.88 94 LYS A N 1
ATOM 725 C CA . LYS A 1 94 ? 4.106 18.170 22.558 1.00 83.88 94 LYS A CA 1
ATOM 726 C C . LYS A 1 94 ? 5.154 17.222 21.972 1.00 83.88 94 LYS A C 1
ATOM 728 O O . LYS A 1 94 ? 5.680 17.491 20.902 1.00 83.88 94 LYS A O 1
ATOM 733 N N . LEU A 1 95 ? 5.413 16.092 22.637 1.00 87.12 95 LEU A N 1
ATOM 734 C CA . LEU A 1 95 ? 6.373 15.094 22.165 1.00 87.12 95 LEU A CA 1
ATOM 735 C C . LEU A 1 95 ? 5.939 14.437 20.846 1.00 87.12 95 LEU A C 1
ATOM 737 O O . LEU A 1 95 ? 6.760 14.304 19.944 1.00 87.12 95 LEU A O 1
ATOM 741 N N . ARG A 1 96 ? 4.658 14.064 20.700 1.00 79.81 96 ARG A N 1
ATOM 742 C CA . ARG A 1 96 ? 4.134 13.501 19.443 1.00 79.81 96 ARG A CA 1
ATOM 743 C C . ARG A 1 96 ? 4.157 14.528 18.324 1.00 79.81 96 ARG A C 1
ATOM 745 O O . ARG A 1 96 ? 4.535 14.195 17.210 1.00 79.81 96 ARG A O 1
ATOM 752 N N . MET A 1 97 ? 3.794 15.772 18.629 1.00 80.38 97 MET A N 1
ATOM 753 C CA . MET A 1 97 ? 3.851 16.865 17.664 1.00 80.38 97 MET A CA 1
ATOM 754 C C . MET A 1 97 ? 5.288 17.102 17.182 1.00 80.38 97 MET A C 1
ATOM 756 O O . MET A 1 97 ? 5.523 17.108 15.981 1.00 80.38 97 MET A O 1
ATOM 760 N N . ILE A 1 98 ? 6.255 17.223 18.099 1.00 85.81 98 ILE A N 1
ATOM 761 C CA . ILE A 1 98 ? 7.676 17.412 17.763 1.00 85.81 98 ILE A CA 1
ATOM 762 C C . ILE A 1 98 ? 8.214 16.215 16.974 1.00 85.81 98 ILE A C 1
ATOM 764 O O . ILE A 1 98 ? 8.903 16.410 15.980 1.00 85.81 98 ILE A O 1
ATOM 768 N N . SER A 1 99 ? 7.878 14.986 17.372 1.00 83.88 99 SER A N 1
ATOM 769 C CA . SER A 1 99 ? 8.309 13.779 16.662 1.00 83.88 99 SER A CA 1
ATOM 770 C C . SER A 1 99 ? 7.754 13.726 15.236 1.00 83.88 99 SER A C 1
ATOM 772 O O . SER A 1 99 ? 8.520 13.511 14.299 1.00 83.88 99 SER A O 1
ATOM 774 N N . SER A 1 100 ? 6.461 14.003 15.049 1.00 80.12 100 SER A N 1
ATOM 775 C CA . SER A 1 100 ? 5.838 14.052 13.723 1.00 80.12 100 SER A CA 1
ATOM 776 C C . SER A 1 100 ? 6.400 15.187 12.865 1.00 80.12 100 SER A C 1
ATOM 778 O O . SER A 1 100 ? 6.693 14.971 11.693 1.00 80.12 100 SER A O 1
ATOM 780 N N . LEU A 1 101 ? 6.609 16.376 13.440 1.00 81.94 101 LEU A N 1
ATOM 781 C CA . LEU A 1 101 ? 7.223 17.509 12.743 1.00 81.94 101 LEU A CA 1
ATOM 782 C C . LEU A 1 101 ? 8.671 17.228 12.356 1.00 81.94 101 LEU A C 1
ATOM 784 O O . LEU A 1 101 ? 9.076 17.600 11.262 1.00 81.94 101 LEU A O 1
ATOM 788 N N . SER A 1 102 ? 9.442 16.574 13.223 1.00 87.69 102 SER A N 1
ATOM 789 C CA . SER A 1 102 ? 10.824 16.187 12.939 1.00 87.69 102 SER A CA 1
ATOM 790 C C . SER A 1 102 ? 10.881 15.156 11.812 1.00 87.69 102 SER A C 1
ATOM 792 O O . SER A 1 102 ? 11.641 15.344 10.862 1.00 87.69 102 SER A O 1
ATOM 794 N N . LEU A 1 103 ? 10.032 14.124 11.867 1.00 85.56 103 LEU A N 1
ATOM 795 C CA . LEU A 1 103 ? 9.940 13.103 10.825 1.00 85.56 103 LEU A CA 1
ATOM 796 C C . LEU A 1 103 ? 9.539 13.715 9.481 1.00 85.56 103 LEU A C 1
ATOM 798 O O . LEU A 1 103 ? 10.211 13.487 8.477 1.00 85.56 103 LEU A O 1
ATOM 802 N N . LEU A 1 104 ? 8.469 14.513 9.466 1.00 82.12 104 LEU A N 1
ATOM 803 C CA . LEU A 1 104 ? 8.029 15.184 8.254 1.00 82.12 104 LEU A CA 1
ATOM 804 C C . LEU A 1 104 ? 9.117 16.120 7.740 1.00 82.12 104 LEU A C 1
ATOM 806 O O . LEU A 1 104 ? 9.445 16.012 6.565 1.00 82.12 104 LEU A O 1
ATOM 810 N N . SER A 1 105 ? 9.714 16.971 8.590 1.00 82.62 105 SER A N 1
ATOM 811 C CA . SER A 1 105 ? 10.820 17.888 8.228 1.00 82.62 105 SER A CA 1
ATOM 812 C C . SER A 1 105 ? 11.941 17.153 7.506 1.00 82.62 105 SER A C 1
ATOM 814 O O . SER A 1 105 ? 12.390 17.604 6.454 1.00 82.62 105 SER A O 1
ATOM 816 N N . GLY A 1 106 ? 12.331 15.986 8.023 1.00 88.19 106 GLY A N 1
ATOM 817 C CA . GLY A 1 106 ? 13.296 15.108 7.370 1.00 88.19 106 GLY A CA 1
ATOM 818 C C . GLY A 1 106 ? 12.825 14.619 5.998 1.00 88.19 106 GLY A C 1
ATOM 819 O O . GLY A 1 106 ? 13.592 14.684 5.039 1.00 88.19 106 GLY A O 1
ATOM 820 N N . LEU A 1 107 ? 11.567 14.184 5.869 1.00 84.19 107 LEU A N 1
ATOM 821 C CA . LEU A 1 107 ? 10.985 13.747 4.592 1.00 84.19 107 LEU A CA 1
ATOM 822 C C . LEU A 1 107 ? 10.872 14.886 3.569 1.00 84.19 107 LEU A C 1
ATOM 824 O O . LEU A 1 107 ? 11.148 14.668 2.395 1.00 84.19 107 LEU A O 1
ATOM 828 N N . PHE A 1 108 ? 10.524 16.103 3.988 1.00 82.81 108 PHE A N 1
ATOM 829 C CA . PHE A 1 108 ? 10.497 17.269 3.102 1.00 82.81 108 PHE A CA 1
ATOM 830 C C . PHE A 1 108 ? 11.886 17.658 2.642 1.00 82.81 108 PHE A C 1
ATOM 832 O O . PHE A 1 108 ? 12.105 17.773 1.441 1.00 82.81 108 PHE A O 1
ATOM 839 N N . ALA A 1 109 ? 12.841 17.783 3.565 1.00 87.81 109 ALA A N 1
ATOM 840 C CA . ALA A 1 109 ? 14.229 18.044 3.207 1.00 87.81 109 ALA A CA 1
ATOM 841 C C . ALA A 1 109 ? 14.752 16.973 2.235 1.00 87.81 109 ALA A C 1
ATOM 843 O O . ALA A 1 109 ? 15.346 17.307 1.214 1.00 87.81 109 ALA A O 1
ATOM 844 N N . SER A 1 110 ? 14.438 15.699 2.490 1.00 87.38 110 SER A N 1
ATOM 845 C CA . SER A 1 110 ? 14.778 14.595 1.585 1.00 87.38 110 SER A CA 1
ATOM 846 C C . SER A 1 110 ? 14.104 14.741 0.224 1.00 87.38 110 SER A C 1
ATOM 848 O O . SER A 1 110 ? 14.760 14.536 -0.786 1.00 87.38 110 SER A O 1
ATOM 850 N N . SER A 1 111 ? 12.842 15.169 0.164 1.00 83.75 111 SER A N 1
ATOM 851 C CA . SER A 1 111 ? 12.134 15.380 -1.103 1.00 83.75 111 SER A CA 1
ATOM 852 C C . SER A 1 111 ? 12.688 16.538 -1.933 1.00 83.75 111 SER A C 1
ATOM 854 O O . SER A 1 111 ? 12.562 16.517 -3.150 1.00 83.75 111 SER A O 1
ATOM 856 N N . LEU A 1 112 ? 13.319 17.530 -1.297 1.00 83.88 112 LEU A N 1
ATOM 857 C CA . LEU A 1 112 ? 13.958 18.640 -2.005 1.00 83.88 112 LEU A CA 1
ATOM 858 C C . LEU A 1 112 ? 15.274 18.207 -2.663 1.00 83.88 112 LEU A C 1
ATOM 860 O O . LEU A 1 112 ? 15.628 18.728 -3.716 1.00 83.88 112 LEU A O 1
ATOM 864 N N . VAL A 1 113 ? 15.996 17.265 -2.049 1.00 91.00 113 VAL A N 1
ATOM 865 C CA . VAL A 1 113 ? 17.312 16.805 -2.530 1.00 91.00 113 VAL A CA 1
ATOM 866 C C . VAL A 1 113 ? 17.198 15.549 -3.405 1.00 91.00 113 VAL A C 1
ATOM 868 O O . VAL A 1 113 ? 17.879 15.429 -4.420 1.00 91.00 113 VAL A O 1
ATOM 871 N N . TYR A 1 114 ? 16.320 14.624 -3.024 1.00 88.88 114 TYR A N 1
ATOM 872 C CA . TYR A 1 114 ? 16.104 13.309 -3.633 1.00 88.88 114 TYR A CA 1
ATOM 873 C C . TYR A 1 114 ? 14.600 13.056 -3.844 1.00 88.88 114 TYR A C 1
ATOM 875 O O . TYR A 1 114 ? 14.010 12.188 -3.191 1.00 88.88 114 TYR A O 1
ATOM 883 N N . PRO A 1 115 ? 13.929 13.843 -4.702 1.00 84.25 115 PRO A N 1
ATOM 884 C CA . PRO A 1 115 ? 12.473 13.820 -4.831 1.00 84.25 115 PRO A CA 1
ATOM 885 C C . PRO A 1 115 ? 11.919 12.451 -5.241 1.00 84.25 115 PRO A C 1
ATOM 887 O O . PRO A 1 115 ? 10.944 11.973 -4.655 1.00 84.25 115 PRO A O 1
ATOM 890 N N . LEU A 1 116 ? 12.548 11.807 -6.226 1.00 84.00 116 LEU A N 1
ATOM 891 C CA . LEU A 1 116 ? 12.092 10.525 -6.762 1.00 84.00 116 LEU A CA 1
ATOM 892 C C . LEU A 1 116 ? 12.401 9.368 -5.808 1.00 84.00 116 LEU A C 1
ATOM 894 O O . LEU A 1 116 ? 11.540 8.526 -5.578 1.00 84.00 116 LEU A O 1
ATOM 898 N N . GLU A 1 117 ? 13.583 9.342 -5.192 1.00 90.50 117 GLU A N 1
ATOM 899 C CA . GLU A 1 117 ? 13.935 8.330 -4.192 1.00 90.50 117 GLU A CA 1
ATOM 900 C C . GLU A 1 117 ? 13.058 8.454 -2.941 1.00 90.50 117 GLU A C 1
ATOM 902 O O . GLU A 1 117 ? 12.624 7.446 -2.385 1.00 90.50 117 GLU A O 1
ATOM 907 N N . THR A 1 118 ? 12.741 9.684 -2.523 1.00 86.06 118 THR A N 1
ATOM 908 C CA . THR A 1 118 ? 11.815 9.931 -1.409 1.00 86.06 118 THR A CA 1
ATOM 909 C C . THR A 1 118 ? 10.417 9.429 -1.751 1.00 86.06 118 THR A C 1
ATOM 911 O O . THR A 1 118 ? 9.790 8.765 -0.927 1.00 86.06 118 THR A O 1
ATOM 914 N N . LEU A 1 119 ? 9.926 9.693 -2.967 1.00 84.62 119 LEU A N 1
ATOM 915 C CA . LEU A 1 119 ? 8.646 9.161 -3.432 1.00 84.62 119 LEU A CA 1
ATOM 916 C C . LEU A 1 119 ? 8.652 7.630 -3.449 1.00 84.62 119 LEU A C 1
ATOM 918 O O . LEU A 1 119 ? 7.755 7.020 -2.873 1.00 84.62 119 LEU A O 1
ATOM 922 N N . GLY A 1 120 ? 9.667 7.010 -4.044 1.00 88.50 120 GLY A N 1
ATOM 923 C CA . GLY A 1 120 ? 9.790 5.558 -4.102 1.00 88.50 120 GLY A CA 1
ATOM 924 C C . GLY A 1 120 ? 9.851 4.907 -2.719 1.00 88.50 120 GLY A C 1
ATOM 925 O O . GLY A 1 120 ? 9.151 3.926 -2.455 1.00 88.50 120 GLY A O 1
ATOM 926 N N . PHE A 1 121 ? 10.587 5.516 -1.784 1.00 90.88 121 PHE A N 1
ATOM 927 C CA . PHE A 1 121 ? 10.586 5.114 -0.379 1.00 90.88 121 PHE A CA 1
ATOM 928 C C . PHE A 1 121 ? 9.190 5.214 0.241 1.00 90.88 121 PHE A C 1
ATOM 930 O O . PHE A 1 121 ? 8.738 4.256 0.863 1.00 90.88 121 PHE A O 1
ATOM 937 N N . LEU A 1 122 ? 8.478 6.331 0.056 1.00 87.56 122 LEU A N 1
ATOM 938 C CA . LEU A 1 122 ? 7.118 6.512 0.576 1.00 87.56 122 LEU A CA 1
ATOM 939 C C . LEU A 1 122 ? 6.124 5.518 -0.045 1.00 87.56 122 LEU A C 1
ATOM 941 O O . LEU A 1 122 ? 5.221 5.036 0.643 1.00 87.56 122 LEU A O 1
ATOM 945 N N . VAL A 1 123 ? 6.302 5.160 -1.318 1.00 87.75 123 VAL A N 1
ATOM 946 C CA . VAL A 1 123 ? 5.515 4.129 -2.010 1.00 87.75 123 VAL A CA 1
ATOM 947 C C . VAL A 1 123 ? 5.735 2.745 -1.387 1.00 87.75 123 VAL A C 1
ATOM 949 O O . VAL A 1 123 ? 4.795 1.975 -1.239 1.00 87.75 123 VAL A O 1
ATOM 952 N N . LEU A 1 124 ? 6.936 2.406 -0.932 1.00 90.19 124 LEU A N 1
ATOM 953 C CA . LEU A 1 124 ? 7.128 1.153 -0.195 1.00 90.19 124 LEU A CA 1
ATOM 954 C C . LEU A 1 124 ? 6.634 1.271 1.252 1.00 90.19 124 LEU A C 1
ATOM 956 O O . LEU A 1 124 ? 5.883 0.416 1.728 1.00 90.19 124 LEU A O 1
ATOM 960 N N . ALA A 1 125 ? 7.005 2.356 1.932 1.00 90.81 125 ALA A N 1
ATOM 961 C CA . ALA A 1 125 ? 6.742 2.590 3.346 1.00 90.81 125 ALA A CA 1
ATOM 962 C C . ALA A 1 125 ? 5.245 2.703 3.675 1.00 90.81 125 ALA A C 1
ATOM 964 O O . ALA A 1 125 ? 4.833 2.270 4.754 1.00 90.81 125 ALA A O 1
ATOM 965 N N . HIS A 1 126 ? 4.401 3.218 2.771 1.00 90.00 126 HIS A N 1
ATOM 966 C CA . HIS A 1 126 ? 2.967 3.349 3.058 1.00 90.00 126 HIS A CA 1
ATOM 967 C C . HIS A 1 126 ? 2.286 2.005 3.331 1.00 90.00 126 HIS A C 1
ATOM 969 O O . HIS A 1 126 ? 1.359 1.955 4.137 1.00 90.00 126 HIS A O 1
ATOM 975 N N . ASN A 1 127 ? 2.772 0.912 2.732 1.00 92.88 127 ASN A N 1
ATOM 976 C CA . ASN A 1 127 ? 2.202 -0.423 2.933 1.00 92.88 127 ASN A CA 1
ATOM 977 C C . ASN A 1 127 ? 2.358 -0.909 4.384 1.00 92.88 127 ASN A C 1
ATOM 979 O O . ASN A 1 127 ? 1.590 -1.742 4.863 1.00 92.88 127 ASN A O 1
ATOM 983 N N . PHE A 1 128 ? 3.325 -0.355 5.120 1.00 94.88 128 PHE A N 1
ATOM 984 C CA . PHE A 1 128 ? 3.551 -0.668 6.529 1.00 94.88 128 PHE A CA 1
ATOM 985 C C . PHE A 1 128 ? 2.590 0.078 7.460 1.00 94.88 128 PHE A C 1
ATOM 987 O O . PHE A 1 128 ? 2.345 -0.373 8.582 1.00 94.88 128 PHE A O 1
ATOM 994 N N . VAL A 1 129 ? 2.000 1.191 7.010 1.00 91.31 129 VAL A N 1
ATOM 995 C CA . VAL A 1 129 ? 1.105 2.025 7.830 1.00 91.31 129 VAL A CA 1
ATOM 996 C C . VAL A 1 129 ? -0.100 1.224 8.315 1.00 91.31 129 VAL A C 1
ATOM 998 O O . VAL A 1 129 ? -0.495 1.363 9.473 1.00 91.31 129 VAL A O 1
ATOM 1001 N N . ALA A 1 130 ? -0.642 0.337 7.477 1.00 91.69 130 ALA A N 1
ATOM 1002 C CA . ALA A 1 130 ? -1.763 -0.518 7.851 1.00 91.69 130 ALA A CA 1
ATOM 1003 C C . ALA A 1 130 ? -1.426 -1.419 9.054 1.00 91.69 130 ALA A C 1
ATOM 1005 O O . ALA A 1 130 ? -2.228 -1.541 9.980 1.00 91.69 130 ALA A O 1
ATOM 1006 N N . PHE A 1 131 ? -0.219 -1.995 9.091 1.00 96.06 131 PHE A N 1
ATOM 1007 C CA . PHE A 1 131 ? 0.237 -2.814 10.216 1.00 96.06 131 PHE A CA 1
ATOM 1008 C C . PHE A 1 131 ? 0.429 -2.000 11.486 1.00 96.06 131 PHE A C 1
ATOM 1010 O O . PHE A 1 131 ? -0.039 -2.414 12.544 1.00 96.06 131 PHE A O 1
ATOM 1017 N N . PHE A 1 132 ? 1.088 -0.843 11.401 1.00 94.75 132 PHE A N 1
ATOM 1018 C CA . PHE A 1 132 ? 1.271 0.011 12.573 1.00 94.75 132 PHE A CA 1
ATOM 1019 C C . PHE A 1 132 ? -0.070 0.458 13.146 1.00 94.75 132 PHE A C 1
ATOM 1021 O O . PHE A 1 132 ? -0.274 0.391 14.357 1.00 94.75 132 PHE A O 1
ATOM 1028 N N . PHE A 1 133 ? -1.013 0.833 12.281 1.00 92.44 133 PHE A N 1
ATOM 1029 C CA . PHE A 1 133 ? -2.366 1.165 12.701 1.00 92.44 133 PHE A CA 1
ATOM 1030 C C . PHE A 1 133 ? -3.050 -0.027 13.383 1.00 92.44 133 PHE A C 1
ATOM 1032 O O . PHE A 1 133 ? -3.561 0.119 14.492 1.00 92.44 133 PHE A O 1
ATOM 1039 N N . TRP A 1 134 ? -2.996 -1.216 12.775 1.00 94.75 134 TRP A N 1
ATOM 1040 C CA . TRP A 1 134 ? -3.580 -2.439 13.329 1.00 94.75 134 TRP A CA 1
ATOM 1041 C C . TRP A 1 134 ? -2.997 -2.801 14.708 1.00 94.75 134 TRP A C 1
ATOM 1043 O O . TRP A 1 134 ? -3.741 -3.044 15.658 1.00 94.75 134 TRP A O 1
ATOM 1053 N N . ILE A 1 135 ? -1.671 -2.757 14.859 1.00 96.12 135 ILE A N 1
ATOM 1054 C CA . ILE A 1 135 ? -0.968 -3.048 16.119 1.00 96.12 135 ILE A CA 1
ATOM 1055 C C . ILE A 1 135 ? -1.365 -2.061 17.222 1.00 96.12 135 ILE A C 1
ATOM 1057 O O . ILE A 1 135 ? -1.575 -2.466 18.367 1.00 96.12 135 ILE A O 1
ATOM 1061 N N . VAL A 1 136 ? -1.448 -0.770 16.888 1.00 93.38 136 VAL A N 1
ATOM 1062 C CA . VAL A 1 136 ? -1.753 0.295 17.853 1.00 93.38 136 VAL A CA 1
ATOM 1063 C C . VAL A 1 136 ? -3.218 0.265 18.281 1.00 93.38 136 VAL A C 1
ATOM 1065 O O . VAL A 1 136 ? -3.514 0.591 19.429 1.00 93.38 136 VAL A O 1
ATOM 1068 N N . ARG A 1 137 ? -4.137 -0.102 17.382 1.00 92.50 137 ARG A N 1
ATOM 1069 C CA . ARG A 1 137 ? -5.585 0.013 17.620 1.00 92.50 137 ARG A CA 1
ATOM 1070 C C . ARG A 1 137 ? -6.254 -1.252 18.120 1.00 92.50 137 ARG A C 1
ATOM 1072 O O . ARG A 1 137 ? -7.354 -1.170 18.652 1.00 92.50 137 ARG A O 1
ATOM 1079 N N . THR A 1 138 ? -5.591 -2.394 18.027 1.00 91.81 138 THR A N 1
ATOM 1080 C CA . THR A 1 138 ? -6.157 -3.625 18.563 1.00 91.81 138 THR A CA 1
ATOM 1081 C C . THR A 1 138 ? -6.174 -3.663 20.098 1.00 91.81 138 THR A C 1
ATOM 1083 O O . THR A 1 138 ? -5.163 -3.410 20.771 1.00 91.81 138 THR A O 1
ATOM 1086 N N . ASN A 1 139 ? -7.329 -4.045 20.649 1.00 89.38 139 ASN A N 1
ATOM 1087 C CA . ASN A 1 139 ? -7.548 -4.218 22.088 1.00 89.38 139 ASN A CA 1
ATOM 1088 C C . ASN A 1 139 ? -7.120 -5.608 22.588 1.00 89.38 139 ASN A C 1
ATOM 1090 O O . ASN A 1 139 ? -6.706 -5.762 23.736 1.00 89.38 139 ASN A O 1
ATOM 1094 N N . SER A 1 140 ? -7.191 -6.627 21.726 1.00 92.44 140 SER A N 1
ATOM 1095 C CA . SER A 1 140 ? -6.862 -8.010 22.075 1.00 92.44 140 SER A CA 1
ATOM 1096 C C . SER A 1 140 ? -5.356 -8.262 21.992 1.00 92.44 140 SER A C 1
ATOM 1098 O O . SER A 1 140 ? -4.702 -7.942 20.996 1.00 92.44 140 SER A O 1
ATOM 1100 N N . LYS A 1 141 ? -4.792 -8.903 23.026 1.00 94.38 141 LYS A N 1
ATOM 1101 C CA . LYS A 1 141 ? -3.385 -9.339 23.021 1.00 94.38 141 LYS A CA 1
ATOM 1102 C C . LYS A 1 141 ? -3.112 -10.336 21.888 1.00 94.38 141 LYS A C 1
ATOM 1104 O O . LYS A 1 141 ? -2.074 -10.231 21.24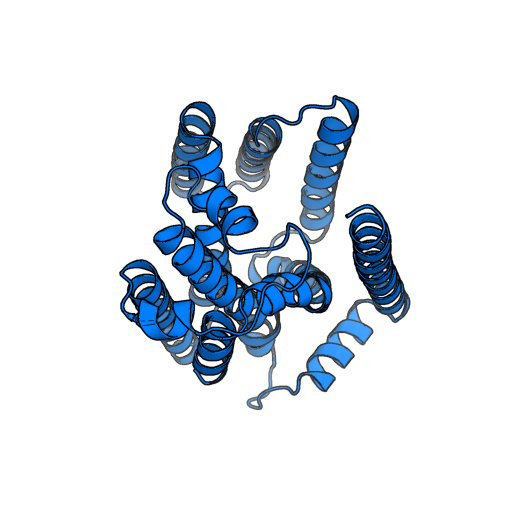6 1.00 94.38 141 LYS A O 1
ATOM 1109 N N . SER A 1 142 ? -4.049 -11.252 21.624 1.00 93.56 142 SER A N 1
ATOM 1110 C CA . SER A 1 142 ? -3.937 -12.250 20.548 1.00 93.56 142 SER A CA 1
ATOM 1111 C C . SER A 1 142 ? -3.848 -11.589 19.170 1.00 93.56 142 SER A C 1
ATOM 1113 O O . SER A 1 142 ? -2.957 -11.885 18.371 1.00 93.56 142 SER A O 1
ATOM 1115 N N . ASP A 1 143 ? -4.715 -10.611 18.922 1.00 92.56 143 ASP A N 1
ATOM 1116 C CA . ASP A 1 143 ? -4.733 -9.852 17.675 1.00 92.56 143 ASP A CA 1
ATOM 1117 C C . ASP A 1 143 ? -3.469 -9.013 17.515 1.00 92.56 143 ASP A C 1
ATOM 1119 O O . ASP A 1 143 ? -2.907 -8.948 16.426 1.00 92.56 143 ASP A O 1
ATOM 1123 N N . ARG A 1 144 ? -2.977 -8.405 18.603 1.00 95.62 144 ARG A N 1
ATOM 1124 C CA . ARG A 1 144 ? -1.711 -7.661 18.585 1.00 95.62 144 ARG A CA 1
ATOM 1125 C C . ARG A 1 144 ? -0.546 -8.562 18.224 1.00 95.62 144 ARG A C 1
ATOM 1127 O O . ARG A 1 144 ? 0.258 -8.195 17.373 1.00 95.62 144 ARG A O 1
ATOM 1134 N N . THR A 1 145 ? -0.467 -9.741 18.836 1.00 96.75 145 THR A N 1
ATOM 1135 C CA . THR A 1 145 ? 0.539 -10.744 18.484 1.00 96.75 145 THR A CA 1
ATOM 1136 C C . THR A 1 145 ? 0.412 -11.132 17.015 1.00 96.75 145 THR A C 1
ATOM 1138 O O . THR A 1 145 ? 1.415 -11.142 16.308 1.00 96.75 145 THR A O 1
ATOM 1141 N N . THR A 1 146 ? -0.805 -11.361 16.521 1.00 95.69 146 THR A N 1
ATOM 1142 C CA . THR A 1 146 ? -1.054 -11.685 15.110 1.00 95.69 146 THR A CA 1
ATOM 1143 C C . THR A 1 146 ? -0.597 -10.562 14.178 1.00 95.69 146 THR A C 1
ATOM 1145 O O . THR A 1 146 ? 0.061 -10.835 13.173 1.00 95.69 146 THR A O 1
ATOM 1148 N N . ALA A 1 147 ? -0.888 -9.306 14.513 1.00 96.38 147 ALA A N 1
ATOM 1149 C CA . ALA A 1 147 ? -0.489 -8.136 13.741 1.00 96.38 147 ALA A CA 1
ATOM 1150 C C . ALA A 1 147 ? 1.037 -7.965 13.705 1.00 96.38 147 ALA A C 1
ATOM 1152 O O . ALA A 1 147 ? 1.607 -7.776 12.632 1.00 96.38 147 ALA A O 1
ATOM 1153 N N . VAL A 1 148 ? 1.710 -8.113 14.853 1.00 98.00 148 VAL A N 1
ATOM 1154 C CA . VAL A 1 148 ? 3.177 -8.047 14.961 1.00 98.00 148 VAL A CA 1
ATOM 1155 C C . VAL A 1 148 ? 3.839 -9.182 14.184 1.00 98.00 148 VAL A C 1
ATOM 1157 O O . VAL A 1 148 ? 4.741 -8.929 13.393 1.00 98.00 148 VAL A O 1
ATOM 1160 N N . VAL A 1 149 ? 3.378 -10.424 14.349 1.00 97.94 149 VAL A N 1
ATOM 1161 C CA . VAL A 1 149 ? 3.914 -11.573 13.601 1.00 97.94 149 VAL A CA 1
ATOM 1162 C C . VAL A 1 149 ? 3.706 -11.379 12.099 1.00 97.94 149 VAL A C 1
ATOM 1164 O O . VAL A 1 149 ? 4.618 -11.631 11.316 1.00 97.94 149 VAL A O 1
ATOM 1167 N N . SER A 1 150 ? 2.541 -10.872 11.686 1.00 97.38 150 SER A N 1
ATOM 1168 C CA . SER A 1 150 ? 2.268 -10.567 10.278 1.00 97.38 150 SER A CA 1
ATOM 1169 C C . SER A 1 150 ? 3.192 -9.485 9.726 1.00 97.38 150 SER A C 1
ATOM 1171 O O . SER A 1 150 ? 3.685 -9.641 8.613 1.00 97.38 150 SER A O 1
ATOM 1173 N N . LEU A 1 151 ? 3.466 -8.432 10.502 1.00 97.81 151 LEU A N 1
ATOM 1174 C CA . LEU A 1 151 ? 4.421 -7.386 10.141 1.00 97.81 151 LEU A CA 1
ATOM 1175 C C . LEU A 1 151 ? 5.837 -7.952 9.986 1.00 97.81 151 LEU A C 1
ATOM 1177 O O . LEU A 1 151 ? 6.490 -7.679 8.986 1.00 97.81 151 LEU A O 1
ATOM 1181 N N . LEU A 1 152 ? 6.306 -8.763 10.938 1.00 98.25 152 LEU A N 1
ATOM 1182 C CA . LEU A 1 152 ? 7.640 -9.368 10.875 1.00 98.25 152 LEU A CA 1
ATOM 1183 C C . LEU A 1 152 ? 7.792 -10.285 9.657 1.00 98.25 152 LEU A C 1
ATOM 1185 O O . LEU A 1 152 ? 8.802 -10.216 8.960 1.00 98.25 152 LEU A O 1
ATOM 1189 N N . LEU A 1 153 ? 6.777 -11.100 9.359 1.00 98.12 153 LEU A N 1
ATOM 1190 C CA . LEU A 1 153 ? 6.767 -11.938 8.159 1.00 98.12 153 LEU A CA 1
ATOM 1191 C C . LEU A 1 153 ? 6.719 -11.101 6.879 1.00 98.12 153 LEU A C 1
ATOM 1193 O O . LEU A 1 153 ? 7.425 -11.411 5.926 1.00 98.12 153 LEU A O 1
ATOM 1197 N N . PHE A 1 154 ? 5.932 -10.027 6.854 1.00 98.06 154 PHE A N 1
ATOM 1198 C CA . PHE A 1 154 ? 5.885 -9.108 5.720 1.00 98.06 154 PHE A CA 1
ATOM 1199 C C . PHE A 1 154 ? 7.240 -8.422 5.479 1.00 98.06 154 PHE A C 1
ATOM 1201 O O . PHE A 1 154 ? 7.694 -8.371 4.335 1.00 98.06 154 PHE A O 1
ATOM 1208 N N . ILE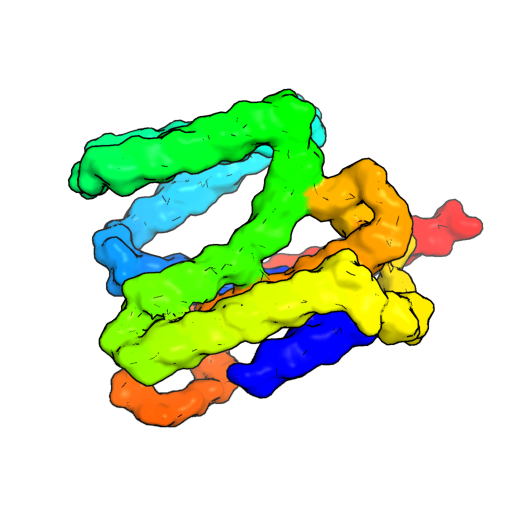 A 1 155 ? 7.922 -7.968 6.541 1.00 98.12 155 ILE A N 1
ATOM 1209 C CA . ILE A 1 155 ? 9.289 -7.424 6.474 1.00 98.12 155 ILE A CA 1
ATOM 1210 C C . ILE A 1 155 ? 10.240 -8.473 5.903 1.00 98.12 155 ILE A C 1
ATOM 1212 O O . ILE A 1 155 ? 10.955 -8.185 4.947 1.00 98.12 155 ILE A O 1
ATOM 1216 N N . LEU A 1 156 ? 10.227 -9.689 6.455 1.00 98.25 156 LEU A N 1
ATOM 1217 C CA . LEU A 1 156 ? 11.100 -10.771 6.011 1.00 98.25 156 LEU A CA 1
ATOM 1218 C C . LEU A 1 156 ? 10.905 -11.065 4.520 1.00 98.25 156 LEU A C 1
ATOM 1220 O O . LEU A 1 156 ? 11.879 -11.062 3.776 1.00 98.25 156 LEU A O 1
ATOM 1224 N N . LEU A 1 157 ? 9.660 -11.250 4.069 1.00 98.25 157 LEU A N 1
ATOM 1225 C CA . LEU A 1 157 ? 9.367 -11.520 2.660 1.00 98.25 157 LEU A CA 1
ATOM 1226 C C . LEU A 1 157 ? 9.798 -10.368 1.752 1.00 98.25 157 LEU A C 1
ATOM 1228 O O . LEU A 1 157 ? 10.447 -10.599 0.734 1.00 98.25 157 LEU A O 1
ATOM 1232 N N . THR A 1 158 ? 9.505 -9.129 2.145 1.00 98.06 158 THR A N 1
ATOM 1233 C CA . THR A 1 158 ? 9.928 -7.933 1.404 1.00 98.06 158 THR A CA 1
ATOM 1234 C C . THR A 1 158 ? 11.448 -7.894 1.256 1.00 98.06 158 THR A C 1
ATOM 1236 O O . THR A 1 158 ? 11.951 -7.718 0.149 1.00 98.06 158 THR A O 1
ATOM 1239 N N . LEU A 1 159 ? 12.192 -8.132 2.341 1.00 98.06 159 LEU A N 1
ATOM 1240 C CA . LEU A 1 159 ? 13.652 -8.174 2.305 1.00 98.06 159 LEU A CA 1
ATOM 1241 C C . LEU A 1 159 ? 14.165 -9.309 1.419 1.00 98.06 159 LEU A C 1
ATOM 1243 O O . LEU A 1 159 ? 15.038 -9.061 0.599 1.00 98.06 159 LEU A O 1
ATOM 1247 N N . THR A 1 160 ? 13.602 -10.518 1.514 1.00 98.31 160 THR A N 1
ATOM 1248 C CA . THR A 1 160 ? 14.022 -11.645 0.660 1.00 98.31 160 THR A CA 1
ATOM 1249 C C . THR A 1 160 ? 13.775 -11.402 -0.830 1.00 98.31 160 THR A C 1
ATOM 1251 O O . THR A 1 160 ? 14.574 -11.836 -1.657 1.00 98.31 160 THR A O 1
ATOM 1254 N N . ILE A 1 161 ? 12.707 -10.680 -1.194 1.00 98.31 161 ILE A N 1
ATOM 1255 C CA . ILE A 1 161 ? 12.480 -10.240 -2.577 1.00 98.31 161 ILE A CA 1
ATOM 1256 C C . ILE A 1 161 ? 13.566 -9.238 -2.984 1.00 98.31 161 ILE A C 1
ATOM 1258 O O . ILE A 1 161 ? 14.207 -9.410 -4.018 1.00 98.31 161 ILE A O 1
ATOM 1262 N N . LEU A 1 162 ? 13.794 -8.201 -2.173 1.00 97.62 162 LEU A N 1
ATOM 1263 C CA . LEU A 1 162 ? 14.720 -7.112 -2.504 1.00 97.62 162 LEU A CA 1
ATOM 1264 C C . LEU A 1 162 ? 16.188 -7.563 -2.568 1.00 97.62 162 LEU A C 1
ATOM 1266 O O . LEU A 1 162 ? 16.948 -7.045 -3.388 1.00 97.62 162 LEU A O 1
ATOM 1270 N N . THR A 1 163 ? 16.586 -8.551 -1.765 1.00 98.31 163 THR A N 1
ATOM 1271 C CA . THR 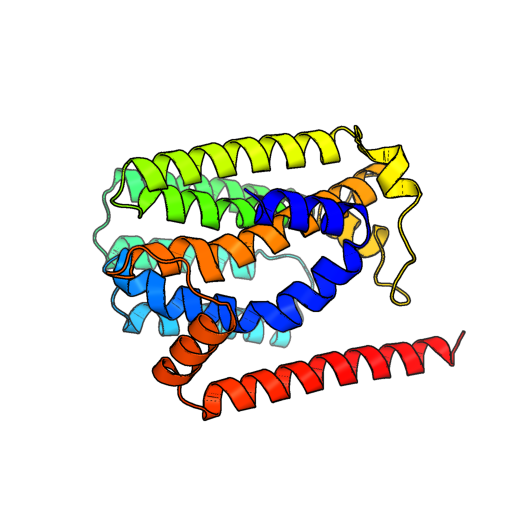A 1 163 ? 17.937 -9.136 -1.804 1.00 98.31 163 THR A CA 1
ATOM 1272 C C . THR A 1 163 ? 18.141 -10.133 -2.945 1.00 98.31 163 THR A C 1
ATOM 1274 O O . THR A 1 163 ? 19.272 -10.553 -3.173 1.00 98.31 163 THR A O 1
ATOM 1277 N N . GLY A 1 164 ? 17.087 -10.481 -3.690 1.00 98.12 164 GLY A N 1
ATOM 1278 C CA . GLY A 1 164 ? 17.171 -11.320 -4.888 1.00 98.12 164 GLY A CA 1
ATOM 1279 C C . GLY A 1 164 ? 17.042 -12.822 -4.652 1.00 98.12 164 GLY A C 1
ATOM 1280 O O . GLY A 1 164 ? 17.306 -13.607 -5.559 1.00 98.12 164 GLY A O 1
ATOM 1281 N N . PHE A 1 165 ? 16.591 -13.258 -3.470 1.00 98.50 165 PHE A N 1
ATOM 1282 C CA . PHE A 1 165 ? 16.395 -14.688 -3.188 1.00 98.50 165 PHE A CA 1
ATOM 1283 C C . PHE A 1 165 ? 15.427 -15.361 -4.183 1.00 98.50 165 PHE A C 1
ATOM 1285 O O . PHE A 1 165 ? 15.539 -16.553 -4.457 1.00 98.50 165 PHE A O 1
ATOM 1292 N N . PHE A 1 166 ? 14.495 -14.591 -4.752 1.00 98.06 166 PHE A N 1
ATOM 1293 C CA . PHE A 1 166 ? 13.478 -15.066 -5.695 1.00 98.06 166 PHE A CA 1
ATOM 1294 C C . PHE A 1 166 ? 13.738 -14.667 -7.157 1.00 98.06 166 PHE A C 1
ATOM 1296 O O . PHE A 1 166 ? 12.823 -14.757 -7.973 1.00 98.06 166 PHE A O 1
ATOM 1303 N N . ASP A 1 167 ? 14.959 -14.263 -7.523 1.00 97.44 167 ASP A N 1
ATOM 1304 C CA . ASP A 1 167 ? 15.268 -13.786 -8.882 1.00 97.44 167 ASP A CA 1
ATOM 1305 C C . ASP A 1 167 ? 14.907 -14.790 -9.981 1.00 97.44 167 ASP A C 1
ATOM 1307 O O . ASP A 1 167 ? 14.357 -14.396 -11.004 1.00 97.44 167 ASP A O 1
ATOM 1311 N N . ALA A 1 168 ? 15.144 -16.087 -9.758 1.00 96.31 168 ALA A N 1
ATOM 1312 C CA . ALA A 1 168 ? 14.797 -17.136 -10.721 1.00 96.31 168 ALA A CA 1
ATOM 1313 C C . ALA A 1 168 ? 13.281 -17.230 -10.995 1.00 96.31 168 ALA A C 1
ATOM 1315 O O . ALA A 1 168 ? 12.861 -17.558 -12.103 1.00 96.31 168 ALA A O 1
ATOM 1316 N N . PHE A 1 169 ? 12.447 -16.928 -9.995 1.00 95.19 169 PHE A N 1
ATOM 1317 C CA . PHE A 1 169 ? 10.992 -16.878 -10.157 1.00 95.19 169 PHE A CA 1
ATOM 1318 C C . PHE A 1 169 ? 10.552 -15.572 -10.821 1.00 95.19 169 PHE A C 1
ATOM 1320 O O . PHE A 1 169 ? 9.686 -15.577 -11.689 1.00 95.19 169 PHE A O 1
ATOM 1327 N N . ILE A 1 170 ? 11.168 -14.451 -10.435 1.00 95.31 170 ILE A N 1
ATOM 1328 C CA . ILE A 1 170 ? 10.865 -13.127 -10.989 1.00 95.31 170 ILE A CA 1
ATOM 1329 C C . ILE A 1 170 ? 11.223 -13.067 -12.478 1.00 95.31 170 ILE A C 1
ATOM 1331 O O . ILE A 1 170 ? 10.454 -12.516 -13.259 1.00 95.31 170 ILE A O 1
ATOM 1335 N N . SER A 1 171 ? 12.341 -13.665 -12.893 1.00 92.12 171 SER A N 1
ATOM 1336 C CA . SER A 1 171 ? 12.774 -13.689 -14.296 1.00 92.12 171 SER A CA 1
ATOM 1337 C C . SER A 1 171 ? 11.938 -14.609 -15.190 1.00 92.12 171 SER A C 1
ATOM 1339 O O . SER A 1 171 ? 11.978 -14.468 -16.409 1.00 92.12 171 SER A O 1
ATOM 1341 N N . SER A 1 172 ? 11.171 -15.534 -14.605 1.00 89.12 172 SER A N 1
ATOM 1342 C CA . SER A 1 172 ? 10.334 -16.507 -15.322 1.00 89.12 172 SER A CA 1
ATOM 1343 C C . SER A 1 172 ? 8.835 -16.186 -15.284 1.00 89.12 172 SER A C 1
ATOM 1345 O O . SER A 1 172 ? 8.013 -16.999 -15.712 1.00 89.12 172 SER A O 1
ATOM 1347 N N . ARG A 1 173 ? 8.451 -15.011 -14.772 1.00 86.94 173 ARG A N 1
ATOM 1348 C CA . ARG A 1 173 ? 7.044 -14.632 -14.602 1.00 86.94 173 ARG A CA 1
ATOM 1349 C C . ARG A 1 173 ? 6.332 -14.328 -15.922 1.00 86.94 173 ARG A C 1
ATOM 1351 O O . ARG A 1 173 ? 6.944 -13.967 -16.924 1.00 86.94 173 ARG A O 1
ATOM 1358 N N . LEU A 1 174 ? 5.007 -14.463 -15.907 1.00 67.25 174 LEU A N 1
ATOM 1359 C CA . LEU A 1 174 ? 4.161 -14.299 -17.088 1.00 67.25 174 LEU A CA 1
ATOM 1360 C C . LEU A 1 174 ? 4.023 -12.813 -17.474 1.00 67.25 174 LEU A C 1
ATOM 1362 O O . LEU A 1 174 ? 3.464 -12.051 -16.694 1.00 67.25 174 LEU A O 1
ATOM 1366 N N . PHE A 1 175 ? 4.529 -12.483 -18.674 1.00 65.50 175 PHE A N 1
ATOM 1367 C CA . PHE A 1 175 ? 4.331 -11.324 -19.576 1.00 65.50 175 PHE A CA 1
ATOM 1368 C C . PHE A 1 175 ? 4.009 -9.910 -19.031 1.00 65.50 175 PHE A C 1
ATOM 1370 O O . PHE A 1 175 ? 3.221 -9.700 -18.111 1.00 65.50 175 PHE A O 1
ATOM 1377 N N . GLU A 1 176 ? 4.542 -8.904 -19.740 1.00 61.62 176 GLU A N 1
ATOM 1378 C CA . GLU A 1 176 ? 4.066 -7.513 -19.724 1.00 61.62 176 GLU A CA 1
ATOM 1379 C C . GLU A 1 176 ? 2.599 -7.438 -20.186 1.00 61.62 176 GLU A C 1
ATOM 1381 O O . GLU A 1 176 ? 2.192 -8.122 -21.124 1.00 61.62 176 GLU A O 1
ATOM 1386 N N . ILE A 1 177 ? 1.786 -6.619 -19.515 1.00 62.00 177 ILE A N 1
ATOM 1387 C CA . ILE A 1 177 ? 0.335 -6.557 -19.769 1.00 62.00 177 ILE A CA 1
ATOM 1388 C C . ILE A 1 177 ? 0.018 -5.628 -20.945 1.00 62.00 177 ILE A C 1
ATOM 1390 O O . ILE A 1 177 ? -0.856 -5.916 -21.759 1.00 62.00 177 ILE A O 1
ATOM 1394 N N . PHE A 1 178 ? 0.711 -4.492 -20.999 1.00 66.00 178 PHE A N 1
ATOM 1395 C CA . PHE A 1 178 ? 0.429 -3.371 -21.887 1.00 66.00 178 PHE A CA 1
ATOM 1396 C C . PHE A 1 178 ? 1.730 -2.666 -22.265 1.00 66.00 178 PHE A C 1
ATOM 1398 O O . PHE A 1 178 ? 2.653 -2.607 -21.448 1.00 66.00 178 PHE A O 1
ATOM 1405 N N . ASN A 1 179 ? 1.777 -2.068 -23.458 1.00 65.31 179 ASN A N 1
ATOM 1406 C CA . ASN A 1 179 ? 2.902 -1.229 -23.865 1.00 65.31 179 ASN A CA 1
ATOM 1407 C C . ASN A 1 179 ? 3.112 -0.113 -22.827 1.00 65.31 179 ASN A C 1
ATOM 1409 O O . ASN A 1 179 ? 2.209 0.663 -22.526 1.00 65.31 179 ASN A O 1
ATOM 1413 N N . GLY A 1 180 ? 4.302 -0.070 -22.224 1.00 67.88 180 GLY A N 1
ATOM 1414 C CA . GLY A 1 180 ? 4.660 0.929 -21.213 1.00 67.88 180 GLY A CA 1
ATOM 1415 C C . GLY A 1 180 ? 4.195 0.640 -19.777 1.00 67.88 180 GLY A C 1
ATOM 1416 O O . GLY A 1 180 ? 4.588 1.379 -18.872 1.00 67.88 180 GLY A O 1
ATOM 1417 N N . PHE A 1 181 ? 3.428 -0.427 -19.518 1.00 80.88 181 PHE A N 1
ATOM 1418 C CA . PHE A 1 181 ? 3.158 -0.909 -18.156 1.00 80.88 181 PHE A CA 1
ATOM 1419 C C . PHE A 1 181 ? 3.992 -2.158 -17.871 1.00 80.88 181 PHE A C 1
ATOM 1421 O O . PHE A 1 181 ? 3.530 -3.291 -18.021 1.00 80.88 181 PHE A O 1
ATOM 1428 N N . ASN A 1 182 ? 5.243 -1.926 -17.480 1.00 88.56 182 ASN A N 1
ATOM 1429 C CA . ASN A 1 182 ? 6.222 -2.968 -17.231 1.00 88.56 182 ASN A CA 1
ATOM 1430 C C . ASN A 1 182 ? 7.069 -2.667 -15.995 1.00 88.56 182 ASN A C 1
ATOM 1432 O O . ASN A 1 182 ? 6.888 -1.665 -15.299 1.00 88.56 182 ASN A O 1
ATOM 1436 N N . ASP A 1 183 ? 8.000 -3.569 -15.709 1.00 89.50 183 ASP A N 1
ATOM 1437 C CA . ASP A 1 183 ? 8.838 -3.454 -14.524 1.00 89.50 183 ASP A CA 1
ATOM 1438 C C . ASP A 1 183 ? 9.733 -2.227 -14.547 1.00 89.50 183 ASP A C 1
ATOM 1440 O O . ASP A 1 183 ? 9.986 -1.642 -13.499 1.00 89.50 183 ASP A O 1
ATOM 1444 N N . ALA A 1 184 ? 10.169 -1.803 -15.732 1.00 91.62 184 ALA A N 1
ATOM 1445 C CA . ALA A 1 184 ? 10.973 -0.604 -15.877 1.00 91.62 184 ALA A CA 1
ATOM 1446 C C . ALA A 1 184 ? 10.176 0.643 -15.495 1.00 91.62 184 ALA A C 1
ATOM 1448 O O . ALA A 1 184 ? 10.646 1.458 -14.703 1.00 91.62 184 ALA A O 1
ATOM 1449 N N . SER A 1 185 ? 8.949 0.782 -16.009 1.00 89.38 185 SER A N 1
ATOM 1450 C CA . SER A 1 185 ? 8.151 1.988 -15.791 1.00 89.38 185 SER A CA 1
ATOM 1451 C C . SER A 1 185 ? 7.687 2.144 -14.345 1.00 89.38 185 SER A C 1
ATOM 1453 O O . SER A 1 185 ? 7.676 3.262 -13.828 1.00 89.38 185 SER A O 1
ATOM 1455 N N . ILE A 1 186 ? 7.348 1.048 -13.663 1.00 90.81 186 ILE A N 1
ATOM 1456 C CA . ILE A 1 186 ? 6.974 1.078 -12.242 1.00 90.81 186 ILE A CA 1
ATOM 1457 C C . ILE A 1 186 ? 8.213 1.060 -11.343 1.00 90.81 186 ILE A C 1
ATOM 1459 O O . ILE A 1 186 ? 8.301 1.829 -10.388 1.00 90.81 186 ILE A O 1
ATOM 1463 N N . GLY A 1 187 ? 9.201 0.222 -11.646 1.00 93.62 187 GLY A N 1
ATOM 1464 C CA . GLY A 1 187 ? 10.419 0.083 -10.856 1.00 93.62 187 GLY A CA 1
ATOM 1465 C C . GLY A 1 187 ? 11.252 1.360 -10.819 1.00 93.62 187 GLY A C 1
ATOM 1466 O O . GLY A 1 187 ? 11.735 1.716 -9.746 1.00 93.62 187 GLY A O 1
ATOM 1467 N N . ALA A 1 188 ? 11.329 2.114 -11.921 1.00 93.19 188 ALA A N 1
ATOM 1468 C CA . ALA A 1 188 ? 11.985 3.422 -11.952 1.00 93.19 188 ALA A CA 1
ATOM 1469 C C . ALA A 1 188 ? 11.274 4.478 -11.085 1.00 93.19 188 ALA A C 1
ATOM 1471 O O . ALA A 1 188 ? 11.903 5.433 -10.641 1.00 93.19 188 ALA A O 1
ATOM 1472 N N . GLN A 1 189 ? 9.983 4.315 -10.779 1.00 89.50 189 GLN A N 1
ATOM 1473 C CA . GLN A 1 189 ? 9.297 5.195 -9.822 1.00 89.50 189 GLN A CA 1
ATOM 1474 C C . GLN A 1 189 ? 9.643 4.848 -8.367 1.00 89.50 189 GLN A C 1
ATOM 1476 O O . GLN A 1 189 ? 9.536 5.703 -7.491 1.00 89.50 189 GLN A O 1
ATOM 1481 N N . ILE A 1 190 ? 10.062 3.605 -8.103 1.00 92.88 190 ILE A N 1
ATOM 1482 C CA . ILE A 1 190 ? 10.417 3.124 -6.761 1.00 92.88 190 ILE A CA 1
ATOM 1483 C C . ILE A 1 190 ? 11.919 3.308 -6.489 1.00 92.88 190 ILE A C 1
ATOM 1485 O O . ILE A 1 190 ? 12.306 3.812 -5.437 1.00 92.88 190 ILE A O 1
ATOM 1489 N N . PHE A 1 191 ? 12.774 2.927 -7.438 1.00 95.38 191 PHE A N 1
ATOM 1490 C CA . PHE A 1 191 ? 14.227 3.084 -7.370 1.00 95.38 191 PHE A CA 1
ATOM 1491 C C . PHE A 1 191 ? 14.753 3.735 -8.661 1.00 95.38 191 PHE A C 1
ATOM 1493 O O . PHE A 1 191 ? 15.279 3.044 -9.528 1.00 95.38 191 PHE A O 1
ATOM 1500 N N . PRO A 1 192 ? 14.671 5.064 -8.815 1.00 93.00 192 PRO A N 1
ATOM 1501 C CA . PRO A 1 192 ? 14.905 5.760 -10.092 1.00 93.00 192 PRO A CA 1
ATOM 1502 C C . PRO A 1 192 ? 16.287 5.562 -10.721 1.00 93.00 192 PRO A C 1
ATOM 1504 O O . PRO A 1 192 ? 16.432 5.701 -11.930 1.00 93.00 192 PRO A O 1
ATOM 1507 N N . LYS A 1 193 ? 17.304 5.232 -9.921 1.00 94.94 193 LYS A N 1
ATOM 1508 C CA . LYS A 1 193 ? 18.698 5.059 -10.369 1.00 94.94 193 LYS A CA 1
ATOM 1509 C C . LYS A 1 193 ? 19.165 3.601 -10.362 1.00 94.94 193 LYS A C 1
ATOM 1511 O O . LYS A 1 193 ? 20.361 3.342 -10.457 1.00 94.94 193 LYS A O 1
ATOM 1516 N N . ALA A 1 194 ? 18.245 2.664 -10.161 1.00 96.56 194 ALA A N 1
ATOM 1517 C CA . ALA A 1 194 ? 18.553 1.244 -10.108 1.00 96.56 194 ALA A CA 1
ATOM 1518 C C . ALA A 1 194 ? 18.562 0.591 -11.498 1.00 96.56 194 ALA A C 1
ATOM 1520 O O . ALA A 1 194 ? 18.170 1.201 -12.489 1.00 96.56 194 ALA A O 1
ATOM 1521 N N . ASP A 1 195 ? 19.028 -0.656 -11.554 1.00 97.06 195 ASP A N 1
ATOM 1522 C CA . ASP A 1 195 ? 18.975 -1.482 -12.755 1.00 97.06 195 ASP A CA 1
ATOM 1523 C C . ASP A 1 195 ? 17.637 -2.236 -12.885 1.00 97.06 195 ASP A C 1
ATOM 1525 O O . ASP A 1 195 ? 16.809 -2.269 -11.969 1.00 97.06 195 ASP A O 1
ATOM 1529 N N . MET A 1 196 ? 17.437 -2.882 -14.039 1.00 95.50 196 MET A N 1
ATOM 1530 C CA . MET A 1 196 ? 16.226 -3.658 -14.335 1.00 95.50 196 MET A CA 1
ATOM 1531 C C . MET A 1 196 ? 15.976 -4.786 -13.322 1.00 95.50 196 MET A C 1
ATOM 1533 O O . MET A 1 196 ? 14.826 -5.124 -13.023 1.00 95.50 196 MET A O 1
ATOM 1537 N N . THR A 1 197 ? 17.045 -5.366 -12.775 1.00 96.81 197 THR A N 1
ATOM 1538 C CA . THR A 1 197 ? 16.961 -6.442 -11.785 1.00 96.81 197 THR A CA 1
ATOM 1539 C C . THR A 1 197 ? 16.315 -5.925 -10.506 1.00 96.81 197 THR A C 1
ATOM 1541 O O . THR A 1 197 ? 15.306 -6.467 -10.046 1.00 96.81 197 THR A O 1
ATOM 1544 N N . LEU A 1 198 ? 16.840 -4.836 -9.944 1.00 97.25 198 LEU A N 1
ATOM 1545 C CA . LEU A 1 198 ? 16.292 -4.239 -8.733 1.00 97.25 198 LEU A CA 1
ATOM 1546 C C . LEU A 1 198 ? 14.913 -3.614 -8.982 1.00 97.25 198 LEU A C 1
ATOM 1548 O O . LEU A 1 198 ? 14.056 -3.711 -8.107 1.00 97.25 198 LEU A O 1
ATOM 1552 N N . TRP A 1 199 ? 14.641 -3.067 -10.168 1.00 96.56 199 TRP A N 1
ATOM 1553 C CA . TRP A 1 199 ? 13.291 -2.647 -10.567 1.00 96.56 199 TRP A CA 1
ATOM 1554 C C . TRP A 1 199 ? 12.285 -3.795 -10.502 1.00 96.56 199 TRP A C 1
ATOM 1556 O O . TRP A 1 199 ? 11.253 -3.669 -9.844 1.00 96.56 199 TRP A O 1
ATOM 1566 N N . SER A 1 200 ? 12.613 -4.947 -11.080 1.00 96.12 200 SER A N 1
ATOM 1567 C CA . SER A 1 200 ? 11.748 -6.134 -11.067 1.00 96.12 200 SER A CA 1
ATOM 1568 C C . SER A 1 200 ? 11.485 -6.648 -9.645 1.00 96.12 200 SER A C 1
ATOM 1570 O O . SER A 1 200 ? 10.351 -7.000 -9.289 1.00 96.12 200 SER A O 1
ATOM 1572 N N . ARG A 1 201 ? 12.514 -6.630 -8.786 1.00 97.62 201 ARG A N 1
ATOM 1573 C CA . ARG A 1 201 ? 12.383 -6.944 -7.353 1.00 97.62 201 ARG A CA 1
ATOM 1574 C C . ARG A 1 201 ? 11.487 -5.935 -6.639 1.00 97.62 201 ARG A C 1
ATOM 1576 O O . ARG A 1 201 ? 10.595 -6.330 -5.894 1.00 97.62 201 ARG A O 1
ATOM 1583 N N . ALA A 1 202 ? 11.678 -4.645 -6.892 1.00 97.00 202 ALA A N 1
ATOM 1584 C CA . ALA A 1 202 ? 10.912 -3.569 -6.278 1.00 97.00 202 ALA A CA 1
ATOM 1585 C C . ALA A 1 202 ? 9.432 -3.613 -6.653 1.00 97.00 202 ALA A C 1
ATOM 1587 O O . ALA A 1 202 ? 8.581 -3.465 -5.782 1.00 97.00 202 ALA A O 1
ATOM 1588 N N . VAL A 1 203 ? 9.121 -3.890 -7.919 1.00 96.44 203 VAL A N 1
ATOM 1589 C CA . VAL A 1 203 ? 7.749 -4.069 -8.408 1.00 96.44 203 VAL A CA 1
ATOM 1590 C C . VAL A 1 203 ? 7.070 -5.246 -7.711 1.00 96.44 203 VAL A C 1
ATOM 1592 O O . VAL A 1 203 ? 5.934 -5.123 -7.259 1.00 96.44 203 VAL A O 1
ATOM 1595 N N . SER A 1 204 ? 7.785 -6.358 -7.536 1.00 97.44 204 SER A N 1
ATOM 1596 C CA . SER A 1 204 ? 7.279 -7.530 -6.807 1.00 97.44 204 SER A CA 1
ATOM 1597 C C . SER A 1 204 ? 7.053 -7.219 -5.322 1.00 97.44 204 SER A C 1
ATOM 1599 O O . SER A 1 204 ? 5.995 -7.511 -4.768 1.00 97.44 204 SER A O 1
ATOM 1601 N N . ALA A 1 205 ? 8.016 -6.566 -4.669 1.00 98.06 205 ALA A N 1
ATOM 1602 C CA . ALA A 1 205 ? 7.899 -6.143 -3.276 1.00 98.06 205 ALA A CA 1
ATOM 1603 C C . ALA A 1 205 ? 6.735 -5.159 -3.076 1.00 98.06 205 ALA A C 1
ATOM 1605 O O . ALA A 1 205 ? 5.978 -5.274 -2.111 1.00 98.06 205 ALA A O 1
ATOM 1606 N N . TYR A 1 206 ? 6.551 -4.230 -4.015 1.00 97.50 206 TYR A N 1
ATOM 1607 C CA . TYR A 1 206 ? 5.457 -3.273 -3.981 1.00 97.50 206 TYR A CA 1
ATOM 1608 C C . TYR A 1 206 ? 4.101 -3.952 -4.189 1.00 97.50 206 TYR 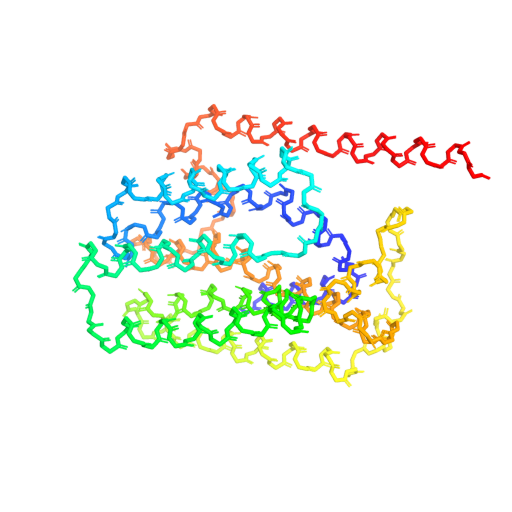A C 1
ATOM 1610 O O . TYR A 1 206 ? 3.172 -3.693 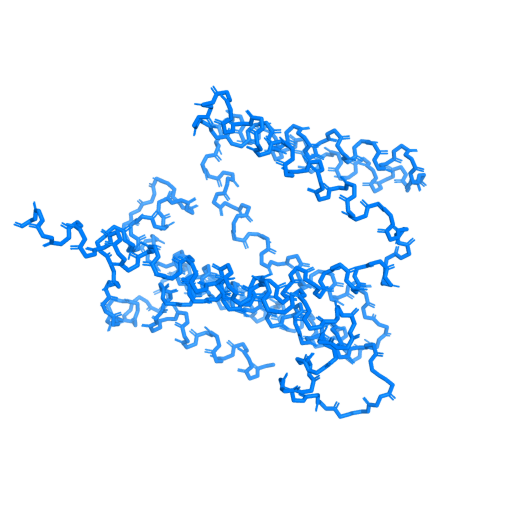-3.428 1.00 97.50 206 TYR A O 1
ATOM 1618 N N . ALA A 1 207 ? 3.996 -4.893 -5.131 1.00 97.19 207 ALA A N 1
ATOM 1619 C CA . ALA A 1 207 ? 2.788 -5.690 -5.333 1.00 97.19 207 ALA A CA 1
ATOM 1620 C C . ALA A 1 207 ? 2.400 -6.489 -4.077 1.00 97.19 207 ALA A C 1
ATOM 1622 O O . ALA A 1 207 ? 1.228 -6.495 -3.690 1.00 97.19 207 ALA A O 1
ATOM 1623 N N . LEU A 1 208 ? 3.378 -7.108 -3.401 1.00 98.12 208 LEU A N 1
ATOM 1624 C CA . LEU A 1 208 ? 3.165 -7.783 -2.117 1.00 98.12 208 LEU A CA 1
ATOM 1625 C C . LEU A 1 208 ? 2.638 -6.798 -1.068 1.00 98.12 208 LEU A C 1
ATOM 1627 O O . LEU A 1 208 ? 1.637 -7.081 -0.405 1.00 98.12 208 LEU A O 1
ATOM 1631 N N . GLY A 1 209 ? 3.306 -5.650 -0.928 1.00 97.56 209 GLY A N 1
ATOM 1632 C CA . GLY A 1 209 ? 2.912 -4.589 -0.007 1.00 97.56 209 GLY A CA 1
ATOM 1633 C C . GLY A 1 209 ? 1.477 -4.147 -0.230 1.00 97.56 209 GLY A C 1
ATOM 1634 O O . GLY A 1 209 ? 0.683 -4.160 0.706 1.00 97.56 209 GLY A O 1
ATOM 1635 N N . GLN A 1 210 ? 1.122 -3.862 -1.476 1.00 96.06 210 GLN A N 1
ATOM 1636 C CA . GLN A 1 210 ? -0.188 -3.356 -1.844 1.00 96.06 210 GLN A CA 1
ATOM 1637 C C . GLN A 1 210 ? -1.303 -4.378 -1.589 1.00 96.06 210 GLN A C 1
ATOM 1639 O O . GLN A 1 210 ? -2.337 -4.040 -1.007 1.00 96.06 210 GLN A O 1
ATOM 1644 N N . GLY A 1 211 ? -1.095 -5.643 -1.965 1.00 96.69 211 GLY A N 1
ATOM 1645 C CA . GLY A 1 211 ? -2.062 -6.712 -1.703 1.00 96.69 211 GLY A CA 1
ATOM 1646 C C . GLY A 1 211 ? -2.318 -6.913 -0.206 1.00 96.69 211 GLY A C 1
ATOM 1647 O O . GLY A 1 211 ? -3.464 -7.034 0.240 1.00 96.69 211 GLY A O 1
ATOM 1648 N N . ILE A 1 212 ? -1.254 -6.868 0.598 1.00 97.38 212 ILE A N 1
ATOM 1649 C CA . ILE A 1 212 ? -1.343 -7.001 2.053 1.00 97.38 212 ILE A CA 1
ATOM 1650 C C . ILE A 1 212 ? -1.946 -5.768 2.715 1.00 97.38 212 ILE A C 1
ATOM 1652 O O . ILE A 1 212 ? -2.779 -5.907 3.612 1.00 97.38 212 ILE A O 1
ATOM 1656 N N . HIS A 1 213 ? -1.592 -4.575 2.251 1.00 96.38 213 HIS A N 1
ATOM 1657 C CA . HIS A 1 213 ? -2.171 -3.315 2.702 1.00 96.38 213 HIS A CA 1
ATOM 1658 C C . HIS A 1 213 ? -3.692 -3.328 2.523 1.00 96.38 213 HIS A C 1
ATOM 1660 O O . HIS A 1 213 ? -4.428 -3.049 3.474 1.00 96.38 213 HIS A O 1
ATOM 1666 N N . TYR A 1 214 ? -4.179 -3.752 1.351 1.00 94.75 214 TYR A N 1
ATOM 1667 C CA . TYR A 1 214 ? -5.614 -3.924 1.122 1.00 94.75 214 TYR A CA 1
ATOM 1668 C C . TYR A 1 214 ? -6.234 -4.964 2.043 1.00 94.75 214 TYR A C 1
ATOM 1670 O O . TYR A 1 214 ? -7.293 -4.705 2.614 1.00 94.75 214 TYR A O 1
ATOM 1678 N N . PHE A 1 215 ? -5.589 -6.114 2.240 1.00 95.25 215 PHE A N 1
ATOM 1679 C CA . PHE A 1 215 ? -6.086 -7.114 3.180 1.00 95.25 215 PHE A CA 1
ATOM 1680 C C . PHE A 1 215 ? -6.238 -6.540 4.595 1.00 95.25 215 PHE A C 1
ATOM 1682 O O . PHE A 1 215 ? -7.287 -6.707 5.214 1.00 95.25 215 PHE A O 1
ATOM 1689 N N . VAL A 1 216 ? -5.232 -5.838 5.116 1.00 95.12 216 VAL A N 1
ATOM 1690 C CA . VAL A 1 216 ? -5.288 -5.309 6.485 1.00 95.12 216 VAL A CA 1
ATOM 1691 C C . VAL A 1 216 ? -6.436 -4.309 6.637 1.00 95.12 216 VAL A C 1
ATOM 1693 O O . VAL A 1 216 ? -7.237 -4.432 7.564 1.00 95.12 216 VAL A O 1
ATOM 1696 N N . TRP A 1 217 ? -6.584 -3.379 5.693 1.00 93.19 217 TRP A N 1
ATOM 1697 C CA . TRP A 1 217 ? -7.639 -2.365 5.734 1.00 93.19 217 TRP A CA 1
ATOM 1698 C C . TRP A 1 217 ? -9.044 -2.897 5.479 1.00 93.19 217 TRP A C 1
ATOM 1700 O O . TRP A 1 217 ? -9.998 -2.403 6.073 1.00 93.19 217 TRP A O 1
ATOM 1710 N N . LEU A 1 218 ? -9.203 -3.869 4.585 1.00 90.81 218 LEU A N 1
ATOM 1711 C CA . LEU A 1 218 ? -10.520 -4.387 4.203 1.00 90.81 218 LEU A CA 1
ATOM 1712 C C . LEU A 1 218 ? -10.994 -5.532 5.085 1.00 90.81 218 LEU A C 1
ATOM 1714 O O . LEU A 1 218 ? -12.183 -5.859 5.080 1.00 90.81 218 LEU A O 1
ATOM 1718 N N . LYS A 1 219 ? -10.070 -6.164 5.808 1.00 91.62 219 LYS A N 1
ATOM 1719 C CA . LYS A 1 219 ? -10.345 -7.395 6.530 1.00 91.62 219 LYS A CA 1
ATOM 1720 C C . LYS A 1 219 ? -9.866 -7.350 7.969 1.00 91.62 219 LYS A C 1
ATOM 1722 O O . LYS A 1 219 ? -10.700 -7.380 8.866 1.00 91.62 219 LYS A O 1
ATOM 1727 N N . ALA A 1 220 ? -8.558 -7.237 8.184 1.00 92.94 220 ALA A N 1
ATOM 1728 C CA . ALA A 1 220 ? -7.983 -7.415 9.515 1.00 92.94 220 ALA A CA 1
ATOM 1729 C C . ALA A 1 220 ? -8.471 -6.361 10.519 1.00 92.94 220 ALA A C 1
ATOM 1731 O O . ALA A 1 220 ? -8.860 -6.725 11.621 1.00 92.94 220 ALA A O 1
ATOM 1732 N N . ILE A 1 221 ? -8.496 -5.080 10.132 1.00 92.38 221 ILE A N 1
ATOM 1733 C CA . ILE A 1 221 ? -8.989 -3.984 10.981 1.00 92.38 221 ILE A CA 1
ATOM 1734 C C . ILE A 1 221 ? -10.517 -4.071 11.183 1.00 92.38 221 ILE A C 1
ATOM 1736 O O . ILE A 1 221 ? -10.959 -4.049 12.330 1.00 92.38 221 ILE A O 1
ATOM 1740 N N . PRO A 1 222 ? -11.350 -4.210 10.129 1.00 89.81 222 PRO A N 1
ATOM 1741 C CA . PRO A 1 222 ? -12.798 -4.340 10.295 1.00 89.81 222 PRO A CA 1
ATOM 1742 C C . PRO A 1 222 ? -13.253 -5.497 11.187 1.00 89.81 222 PRO A C 1
ATOM 1744 O O . PRO A 1 222 ? -14.247 -5.358 11.895 1.00 89.81 222 PRO A O 1
ATOM 1747 N N . GLU A 1 223 ? -12.567 -6.642 11.141 1.00 89.44 223 GLU A N 1
ATOM 1748 C CA . GLU A 1 223 ? -12.954 -7.820 11.926 1.00 89.44 223 GLU A CA 1
ATOM 1749 C C . GLU A 1 223 ? -12.816 -7.615 13.434 1.00 89.44 223 GLU A C 1
ATOM 1751 O O . GLU A 1 223 ? -13.547 -8.248 14.187 1.00 89.44 223 GLU A O 1
ATOM 1756 N N . GLN A 1 224 ? -11.955 -6.697 13.878 1.00 87.88 224 GLN A N 1
ATOM 1757 C CA . GLN A 1 224 ? -11.764 -6.415 15.306 1.00 87.88 224 GLN A CA 1
ATOM 1758 C C . GLN A 1 224 ? -12.970 -5.720 15.940 1.00 87.88 224 GLN A C 1
ATOM 1760 O O . GLN A 1 224 ? -13.159 -5.780 17.151 1.00 87.88 224 GLN A O 1
ATOM 1765 N N . GLU A 1 225 ? -13.784 -5.068 15.111 1.00 85.69 225 GLU A N 1
ATOM 1766 C CA . GLU A 1 225 ? -14.968 -4.322 15.532 1.00 85.69 225 GLU A CA 1
ATOM 1767 C C . GLU A 1 225 ? -16.227 -5.197 15.587 1.00 85.69 225 GLU A C 1
ATOM 1769 O O . GLU A 1 225 ? -17.299 -4.732 15.978 1.00 85.69 225 GLU A O 1
ATOM 1774 N N . LEU A 1 226 ? -16.137 -6.457 15.155 1.00 82.88 226 LEU A N 1
ATOM 1775 C CA . LEU A 1 226 ? -17.267 -7.374 15.174 1.00 82.88 226 LEU A CA 1
ATOM 1776 C C . LEU A 1 226 ? -17.381 -8.026 16.552 1.00 82.88 226 LEU A C 1
ATOM 1778 O O . LEU A 1 226 ? -16.422 -8.564 17.093 1.00 82.88 226 LEU A O 1
ATOM 1782 N N . SER A 1 227 ? -18.593 -8.035 17.101 1.00 77.25 227 SER A N 1
ATOM 1783 C CA . SER A 1 227 ? -18.898 -8.654 18.396 1.00 77.25 227 SER A CA 1
ATOM 1784 C C . SER A 1 227 ? -18.886 -10.191 18.376 1.00 77.25 227 SER A C 1
ATOM 1786 O O . SER A 1 227 ? -19.034 -10.814 19.426 1.00 77.25 227 SER A O 1
ATOM 1788 N N . TYR A 1 228 ? -18.725 -10.815 17.205 1.00 73.50 228 TYR A N 1
ATOM 1789 C CA . TYR A 1 228 ? -18.841 -12.263 17.011 1.00 73.50 228 TYR A CA 1
ATOM 1790 C C . TYR A 1 228 ? -17.496 -12.894 16.633 1.00 73.50 228 TYR A C 1
ATOM 1792 O O . TYR A 1 228 ? -16.699 -12.298 15.918 1.00 73.50 228 TYR A O 1
ATOM 1800 N N . GLN A 1 229 ? -17.277 -14.145 17.049 1.00 67.62 229 GLN A N 1
ATOM 1801 C CA . GLN A 1 229 ? -15.998 -14.865 16.907 1.00 67.62 229 GLN A CA 1
ATOM 1802 C C . GLN A 1 229 ? -15.719 -15.447 15.506 1.00 67.62 229 GLN A C 1
ATOM 1804 O O . GLN A 1 229 ? -14.730 -16.154 15.321 1.00 67.62 229 GLN A O 1
ATOM 1809 N N . HIS A 1 230 ? -16.584 -15.211 14.518 1.00 74.00 230 HIS A N 1
ATOM 1810 C CA . HIS A 1 230 ? -16.457 -15.839 13.202 1.00 74.00 230 HIS A CA 1
ATOM 1811 C C . HIS A 1 230 ? -15.845 -14.895 12.172 1.00 74.00 230 HIS A C 1
ATOM 1813 O O . HIS A 1 230 ? -16.198 -13.718 12.092 1.00 74.00 230 HIS A O 1
ATOM 1819 N N . THR A 1 231 ? -14.968 -15.445 11.332 1.00 76.75 231 THR A N 1
ATOM 1820 C CA . THR A 1 231 ? -14.402 -14.718 10.200 1.00 76.75 231 THR A CA 1
ATOM 1821 C C . THR A 1 231 ? -15.501 -14.391 9.196 1.00 76.75 231 THR A C 1
ATOM 1823 O O . THR A 1 231 ? -16.314 -15.234 8.810 1.00 76.75 231 THR A O 1
ATOM 1826 N N . THR A 1 232 ? -15.557 -13.135 8.763 1.00 79.88 232 THR A N 1
ATOM 1827 C CA . THR A 1 232 ? -16.574 -12.712 7.790 1.00 79.88 232 THR A CA 1
ATOM 1828 C C . THR A 1 232 ? -16.252 -13.235 6.386 1.00 79.88 232 THR A C 1
ATOM 1830 O O . THR A 1 232 ? -15.096 -13.444 6.026 1.00 79.88 232 THR A O 1
ATOM 1833 N N . SER A 1 233 ? -17.246 -13.457 5.531 1.00 81.12 233 SER A N 1
ATOM 1834 C CA . SER A 1 233 ? -16.967 -13.669 4.103 1.00 81.12 233 SER A CA 1
ATOM 1835 C C . SER A 1 233 ? -16.812 -12.323 3.389 1.00 81.12 233 SER A C 1
ATOM 1837 O O . SER A 1 233 ? -17.351 -11.312 3.841 1.00 81.12 233 SER A O 1
ATOM 1839 N N . PHE A 1 234 ? -16.121 -12.293 2.244 1.00 71.75 234 PHE A N 1
ATOM 1840 C CA . PHE A 1 234 ? -16.006 -11.071 1.434 1.00 71.75 234 PHE A CA 1
ATOM 1841 C C . PHE A 1 234 ? -17.384 -10.526 1.025 1.00 71.75 234 PHE A C 1
ATOM 1843 O O . PHE A 1 234 ? -17.640 -9.326 1.104 1.00 71.75 234 PHE A O 1
ATOM 1850 N N . SER A 1 235 ? -18.318 -11.421 0.689 1.00 77.31 235 SER A N 1
ATOM 1851 C CA . SER A 1 235 ? -19.708 -11.073 0.382 1.00 77.31 235 SER A CA 1
ATOM 1852 C C . SER A 1 235 ? -20.413 -10.382 1.550 1.00 77.31 235 SER A C 1
ATOM 1854 O O . SER A 1 235 ? -21.223 -9.483 1.333 1.00 77.31 235 SER A O 1
ATOM 1856 N N . TYR A 1 236 ? -20.113 -10.780 2.789 1.00 81.38 236 TYR A N 1
ATOM 1857 C CA . TYR A 1 236 ? -20.658 -10.123 3.973 1.00 81.38 236 TYR A CA 1
ATOM 1858 C C . TYR A 1 236 ? -20.041 -8.736 4.182 1.00 81.38 236 TYR A C 1
ATOM 1860 O O . TYR A 1 236 ? -20.782 -7.774 4.374 1.00 81.38 236 TYR A O 1
ATOM 1868 N N . SER A 1 237 ? -18.718 -8.598 4.039 1.00 75.06 237 SER A N 1
ATOM 1869 C CA . SER A 1 237 ? -18.046 -7.291 4.082 1.00 75.06 237 SER A CA 1
ATOM 1870 C C . SER A 1 237 ? -18.600 -6.328 3.027 1.00 75.06 237 SER A C 1
ATOM 1872 O O . SER A 1 237 ? -18.849 -5.164 3.328 1.00 75.06 237 SER A O 1
ATOM 1874 N N . PHE A 1 238 ? -18.884 -6.813 1.814 1.00 75.50 238 PHE A N 1
ATOM 1875 C CA . PHE A 1 238 ? -19.518 -6.015 0.764 1.00 75.50 238 PHE A CA 1
ATOM 1876 C C . PHE A 1 238 ? -20.965 -5.624 1.102 1.00 75.50 238 PHE A C 1
ATOM 1878 O O . PHE A 1 238 ? -21.374 -4.493 0.843 1.00 75.50 238 PHE A O 1
ATOM 1885 N N . LYS A 1 239 ? -21.752 -6.522 1.713 1.00 82.69 239 LYS A N 1
ATOM 1886 C CA . LYS A 1 239 ? -23.105 -6.188 2.194 1.00 82.69 239 LYS A CA 1
ATOM 1887 C C . LYS A 1 239 ? -23.071 -5.107 3.271 1.00 82.69 239 LYS A C 1
ATOM 1889 O O . LYS A 1 239 ? -23.878 -4.184 3.197 1.00 82.69 239 LYS A O 1
ATOM 1894 N N . LEU A 1 240 ? -22.133 -5.191 4.216 1.00 78.00 240 LEU A N 1
ATOM 1895 C CA . LEU A 1 240 ? -21.929 -4.153 5.227 1.00 78.00 240 LEU A CA 1
ATOM 1896 C C . LEU A 1 240 ? -21.586 -2.820 4.560 1.00 78.00 240 LEU A C 1
ATOM 1898 O O . LEU A 1 240 ? -22.300 -1.843 4.762 1.00 78.00 240 LEU A O 1
ATOM 1902 N N . LEU A 1 241 ? -20.595 -2.815 3.665 1.00 74.00 241 LEU A N 1
ATOM 1903 C CA . LEU A 1 241 ? -20.198 -1.635 2.895 1.00 74.00 241 LEU A CA 1
ATOM 1904 C C . LEU A 1 241 ? -21.388 -0.977 2.178 1.00 74.00 241 LEU A C 1
ATOM 1906 O O . LEU A 1 241 ? -21.597 0.232 2.263 1.00 74.00 241 LEU A O 1
ATOM 1910 N N . LYS A 1 242 ? -22.202 -1.797 1.504 1.00 80.50 242 LYS A N 1
ATOM 1911 C CA . LYS A 1 242 ? -23.415 -1.370 0.804 1.00 80.50 242 LYS A CA 1
ATOM 1912 C C . LYS A 1 242 ? -24.460 -0.795 1.765 1.00 80.50 242 LYS A C 1
ATOM 1914 O O . LYS A 1 242 ? -25.116 0.180 1.410 1.00 80.50 242 LYS A O 1
ATOM 1919 N N . SER A 1 243 ? -24.612 -1.369 2.960 1.00 83.12 243 SER A N 1
ATOM 1920 C CA . SER A 1 243 ? -25.528 -0.851 3.984 1.00 83.12 243 SER A CA 1
ATOM 1921 C C . SER A 1 243 ? -25.070 0.479 4.587 1.00 83.12 243 SER A C 1
ATOM 1923 O O . SER A 1 243 ? -25.913 1.333 4.837 1.00 83.12 243 SER A O 1
ATOM 1925 N N . ASP A 1 244 ? -23.761 0.695 4.750 1.00 75.50 244 ASP A N 1
ATOM 1926 C CA . ASP A 1 244 ? -23.225 1.935 5.327 1.00 75.50 244 ASP A CA 1
ATOM 1927 C C . ASP A 1 244 ? -23.278 3.114 4.349 1.00 75.50 244 ASP A C 1
ATOM 1929 O O . ASP A 1 244 ? -23.516 4.250 4.746 1.00 75.50 244 ASP A O 1
ATO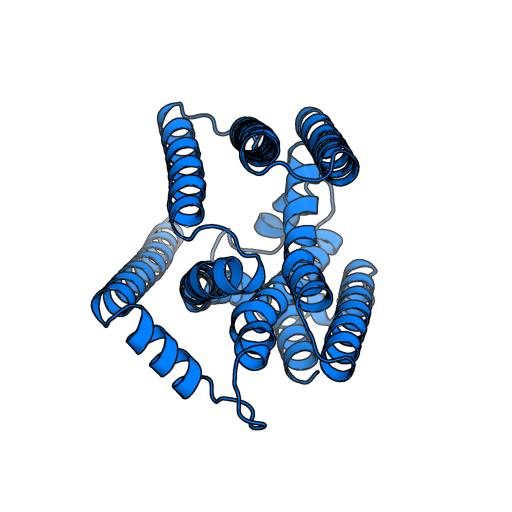M 1933 N N . MET A 1 245 ? -23.027 2.854 3.065 1.00 73.00 245 MET A N 1
ATOM 1934 C CA . MET A 1 245 ? -22.888 3.899 2.044 1.00 73.00 245 MET A CA 1
ATOM 1935 C C . MET A 1 245 ? -24.126 4.106 1.175 1.00 73.00 245 MET A C 1
ATOM 1937 O O . MET A 1 245 ? -24.242 5.105 0.461 1.00 73.00 245 MET A O 1
ATOM 1941 N N . GLY A 1 246 ? -25.029 3.130 1.178 1.00 82.44 246 GLY A N 1
ATOM 1942 C CA . GLY A 1 246 ? -26.112 3.043 0.216 1.00 82.44 246 GLY A CA 1
ATOM 1943 C C . GLY A 1 246 ? -25.643 2.626 -1.183 1.00 82.44 246 GLY A C 1
ATOM 1944 O O . GLY A 1 246 ? -24.471 2.686 -1.561 1.00 82.44 246 GLY A O 1
ATOM 1945 N N . ASN A 1 247 ? -26.607 2.213 -2.003 1.00 85.44 247 ASN A N 1
ATOM 1946 C CA . ASN A 1 247 ? -26.335 1.654 -3.331 1.00 85.44 247 ASN A CA 1
ATOM 1947 C C . ASN A 1 247 ? -25.706 2.666 -4.300 1.00 85.44 247 ASN A C 1
ATOM 1949 O O . ASN A 1 247 ? -24.999 2.271 -5.220 1.00 85.44 247 ASN A O 1
ATOM 1953 N N . ARG A 1 248 ? -25.967 3.966 -4.106 1.00 80.94 248 ARG A N 1
ATOM 1954 C CA . ARG A 1 248 ? -25.534 5.025 -5.030 1.00 80.94 248 ARG A CA 1
ATOM 1955 C C . ARG A 1 248 ? -24.016 5.124 -5.119 1.00 80.94 248 ARG A C 1
ATOM 1957 O O . ARG A 1 248 ? -23.493 5.180 -6.226 1.00 80.94 248 ARG A O 1
ATOM 1964 N N . ILE A 1 249 ? -23.322 5.101 -3.979 1.00 76.00 249 ILE A N 1
ATOM 1965 C CA . ILE A 1 249 ? -21.858 5.194 -3.958 1.00 76.00 249 ILE A CA 1
ATOM 1966 C C . ILE A 1 249 ? -21.259 3.941 -4.590 1.00 76.00 249 ILE A C 1
ATOM 1968 O O . ILE A 1 249 ? -20.425 4.059 -5.473 1.00 76.00 249 ILE A O 1
ATOM 1972 N N . VAL A 1 250 ? -21.769 2.755 -4.245 1.00 76.06 250 VAL A N 1
ATOM 1973 C CA . VAL A 1 250 ? -21.319 1.488 -4.844 1.00 76.06 250 VAL A CA 1
ATOM 1974 C C . VAL A 1 250 ? -21.459 1.496 -6.372 1.00 76.06 250 VAL A C 1
ATOM 1976 O O . VAL A 1 250 ? -20.520 1.118 -7.070 1.00 76.06 250 VAL A O 1
ATOM 1979 N N . TYR A 1 251 ? -22.592 1.962 -6.909 1.00 84.00 251 TYR A N 1
ATOM 1980 C CA . TYR A 1 251 ? -22.779 2.065 -8.359 1.00 84.00 251 TYR A CA 1
ATOM 1981 C C . TYR A 1 251 ? -21.868 3.109 -8.996 1.00 84.00 251 TYR A C 1
ATOM 1983 O O . TYR A 1 251 ? -21.251 2.823 -10.016 1.00 84.00 251 TYR A O 1
ATOM 1991 N N . PHE A 1 252 ? -21.746 4.293 -8.395 1.00 80.94 252 PHE A N 1
ATOM 1992 C CA . PHE A 1 252 ? -20.869 5.346 -8.903 1.00 80.94 252 PHE A CA 1
ATOM 1993 C C . PHE A 1 252 ? -19.406 4.889 -8.949 1.00 80.94 252 PHE A C 1
ATOM 1995 O O . PHE A 1 252 ? -18.718 5.071 -9.949 1.00 80.94 252 PHE A O 1
ATOM 2002 N N . SER A 1 253 ? -18.959 4.201 -7.904 1.00 73.69 253 SER A N 1
ATOM 2003 C CA . SER A 1 253 ? -17.650 3.565 -7.837 1.00 73.69 253 SER A CA 1
ATOM 2004 C C . SER A 1 253 ? -17.454 2.498 -8.911 1.00 73.69 253 SER A C 1
ATOM 2006 O O . SER A 1 253 ? -16.414 2.479 -9.562 1.00 73.69 253 SER A O 1
ATOM 2008 N N . GLY A 1 254 ? -18.463 1.653 -9.146 1.00 80.50 254 GLY A N 1
ATOM 2009 C CA . GLY A 1 254 ? -18.450 0.680 -10.240 1.00 80.50 254 GLY A CA 1
ATOM 2010 C C . GLY A 1 254 ? -18.398 1.333 -11.627 1.00 80.50 254 GLY A C 1
ATOM 2011 O O . GLY A 1 254 ? -17.713 0.833 -12.512 1.00 80.50 254 GLY A O 1
ATOM 2012 N N . LEU A 1 255 ? -19.058 2.477 -11.820 1.00 85.56 255 LEU A N 1
ATOM 2013 C CA . LEU A 1 255 ? -19.004 3.228 -13.077 1.00 85.56 255 LEU A CA 1
ATOM 2014 C C . LEU A 1 255 ? -17.633 3.865 -13.311 1.00 85.56 255 LEU A C 1
ATOM 2016 O O . LEU A 1 255 ? -17.102 3.743 -14.412 1.00 85.56 255 LEU A O 1
ATOM 2020 N N . ILE A 1 256 ? -17.035 4.488 -12.286 1.00 77.94 256 ILE A N 1
ATOM 2021 C CA . ILE A 1 256 ? -15.658 5.008 -12.363 1.00 77.94 256 ILE A CA 1
ATOM 2022 C C . ILE A 1 256 ? -14.705 3.881 -12.750 1.00 77.94 256 ILE A C 1
ATOM 2024 O O . ILE A 1 256 ? -13.881 4.044 -13.645 1.00 77.94 256 ILE A O 1
ATOM 2028 N N . LEU A 1 257 ? -14.853 2.727 -12.104 1.00 77.75 257 LEU A N 1
ATOM 2029 C CA . LEU A 1 257 ? -14.039 1.555 -12.362 1.00 77.75 257 LEU A CA 1
ATOM 2030 C C . LEU A 1 257 ? -14.105 1.106 -13.826 1.00 77.75 257 LEU A C 1
ATOM 2032 O O . LEU A 1 257 ? -13.073 0.958 -14.479 1.00 77.75 257 LEU A O 1
ATOM 2036 N N . ILE A 1 258 ? -15.323 0.917 -14.340 1.00 82.81 258 ILE A N 1
ATOM 2037 C CA . ILE A 1 258 ? -15.563 0.529 -15.734 1.00 82.81 258 ILE A CA 1
ATOM 2038 C C . ILE A 1 258 ? -14.994 1.589 -16.679 1.00 82.81 258 ILE A C 1
ATOM 2040 O O . ILE A 1 258 ? -14.357 1.235 -17.669 1.00 82.81 258 ILE A O 1
ATOM 2044 N N . GLY A 1 259 ? -15.170 2.874 -16.363 1.00 84.31 259 GLY A N 1
ATOM 2045 C CA . GLY A 1 259 ? -14.617 3.984 -17.135 1.00 84.31 259 GLY A CA 1
ATOM 2046 C C . GLY A 1 259 ? -13.091 3.939 -17.220 1.00 84.31 259 GLY A C 1
ATOM 2047 O O . GLY A 1 259 ? -12.546 4.009 -18.318 1.00 84.31 259 GLY A O 1
ATOM 2048 N N . LEU A 1 260 ? -12.403 3.747 -16.090 1.00 74.88 260 LEU A N 1
ATOM 2049 C CA . LEU A 1 260 ? -10.940 3.646 -16.034 1.00 74.88 260 LEU A CA 1
ATOM 2050 C C . LEU A 1 260 ? -10.416 2.439 -16.819 1.00 74.88 260 LEU A C 1
ATOM 2052 O O . LEU A 1 260 ? -9.477 2.583 -17.600 1.00 74.88 260 LEU A O 1
ATOM 2056 N N . VAL A 1 261 ? -11.039 1.267 -16.657 1.00 77.69 261 VAL A N 1
ATOM 2057 C CA . VAL A 1 261 ? -10.660 0.052 -17.397 1.00 77.69 261 VAL A CA 1
ATOM 2058 C C . VAL A 1 261 ? -10.889 0.239 -18.896 1.00 77.69 261 VAL A C 1
ATOM 2060 O O . VAL A 1 261 ? -9.999 -0.045 -19.692 1.00 77.69 261 VAL A O 1
ATOM 2063 N N . THR A 1 262 ? -12.050 0.767 -19.291 1.00 82.75 262 THR A N 1
ATOM 2064 C CA . THR A 1 262 ? -12.384 1.009 -20.703 1.00 82.75 262 THR A CA 1
ATOM 2065 C C . THR A 1 262 ? -11.414 2.003 -21.331 1.00 82.75 262 THR A C 1
ATOM 2067 O O . THR A 1 262 ? -10.910 1.759 -22.423 1.00 82.75 262 THR A O 1
ATOM 2070 N N . PHE A 1 263 ? -11.101 3.094 -20.628 1.00 79.25 263 PHE A N 1
ATOM 2071 C CA . PHE A 1 263 ? -10.136 4.089 -21.083 1.00 79.25 263 PHE A CA 1
ATOM 2072 C C . PHE A 1 263 ? -8.735 3.492 -21.254 1.00 79.25 263 PHE A C 1
ATOM 2074 O O . PHE A 1 263 ? -8.106 3.703 -22.289 1.00 79.25 263 PHE A O 1
ATOM 2081 N N . ALA A 1 264 ? -8.263 2.704 -20.283 1.00 71.44 264 ALA A N 1
ATOM 2082 C CA . ALA A 1 264 ? -6.966 2.036 -20.363 1.00 71.44 264 ALA A CA 1
ATOM 2083 C C . ALA A 1 264 ? -6.895 1.059 -21.548 1.00 71.44 264 ALA A C 1
ATOM 2085 O O . ALA A 1 264 ? -5.923 1.077 -22.301 1.00 71.44 264 ALA A O 1
ATOM 2086 N N . LEU A 1 265 ? -7.931 0.241 -21.757 1.00 77.38 265 LEU A N 1
ATOM 2087 C CA . LEU A 1 265 ? -8.002 -0.681 -22.895 1.00 77.38 265 LEU A CA 1
ATOM 2088 C C . LEU A 1 265 ? -8.051 0.065 -24.234 1.00 77.38 265 LEU A C 1
ATOM 2090 O O . LEU A 1 265 ? -7.356 -0.312 -25.174 1.00 77.38 265 LEU A O 1
ATOM 2094 N N . PHE A 1 266 ? -8.831 1.145 -24.318 1.00 81.06 266 PHE A N 1
ATOM 2095 C CA . PHE A 1 266 ? -8.955 1.952 -25.530 1.00 81.06 266 PHE A CA 1
ATOM 2096 C C . PHE A 1 266 ? -7.643 2.650 -25.895 1.00 81.06 266 PHE A C 1
ATOM 2098 O O . PHE A 1 266 ? -7.224 2.604 -27.050 1.00 81.06 266 PHE A O 1
ATOM 2105 N N . ARG A 1 267 ? -6.957 3.240 -24.909 1.00 77.38 267 ARG A N 1
ATOM 2106 C CA . ARG A 1 267 ? -5.636 3.845 -25.105 1.00 77.38 267 ARG A CA 1
ATOM 2107 C C . ARG A 1 267 ? -4.633 2.824 -25.647 1.00 77.38 267 ARG A C 1
ATOM 2109 O O . ARG A 1 267 ? -3.972 3.101 -26.641 1.00 77.38 267 ARG A O 1
ATOM 2116 N N . ASN A 1 268 ? -4.575 1.638 -25.041 1.00 69.00 268 ASN A N 1
ATOM 2117 C CA . ASN A 1 268 ? -3.698 0.561 -25.500 1.00 69.00 268 ASN A CA 1
ATOM 2118 C C . ASN A 1 268 ? -4.022 0.104 -26.926 1.00 69.00 268 ASN A C 1
ATOM 2120 O O . ASN A 1 268 ? -3.117 -0.114 -27.724 1.00 69.00 268 ASN A O 1
ATOM 2124 N N . PHE A 1 269 ? -5.308 -0.008 -27.267 1.00 77.00 269 PHE A N 1
ATOM 2125 C CA . PHE A 1 269 ? -5.735 -0.354 -28.622 1.00 77.00 269 PHE A CA 1
ATOM 2126 C C . PHE A 1 269 ? -5.292 0.686 -29.662 1.00 77.00 269 PHE A C 1
ATOM 2128 O O . PHE A 1 269 ? -4.895 0.317 -30.765 1.00 77.00 269 PHE A O 1
ATOM 2135 N N . ILE A 1 270 ? -5.349 1.976 -29.317 1.00 78.56 270 ILE A N 1
ATOM 2136 C CA . ILE A 1 270 ? -4.851 3.058 -30.174 1.00 78.56 270 ILE A CA 1
ATOM 2137 C C . ILE A 1 270 ? -3.339 2.931 -30.352 1.00 78.56 270 ILE A C 1
ATOM 2139 O O . ILE A 1 270 ? -2.878 2.880 -31.486 1.00 78.56 270 ILE A O 1
ATOM 2143 N N . GLU A 1 271 ? -2.574 2.848 -29.263 1.00 73.38 271 GLU A N 1
ATOM 2144 C CA . GLU A 1 271 ? -1.107 2.771 -29.322 1.00 73.38 271 GLU A CA 1
ATOM 2145 C C . GLU A 1 271 ? -0.631 1.540 -30.116 1.00 73.38 271 GLU A C 1
ATOM 2147 O O . GLU A 1 271 ? 0.289 1.651 -30.919 1.00 73.38 271 GLU A O 1
ATOM 2152 N N . ALA A 1 272 ? -1.317 0.398 -29.993 1.00 70.25 272 ALA A N 1
ATOM 2153 C CA . ALA A 1 272 ? -1.008 -0.820 -30.745 1.00 70.25 272 ALA A CA 1
ATOM 2154 C C . ALA A 1 272 ? -1.271 -0.723 -32.261 1.00 70.25 272 ALA A C 1
ATOM 2156 O O . ALA A 1 272 ? -0.760 -1.545 -33.013 1.00 70.25 272 ALA A O 1
ATOM 2157 N N . ARG A 1 273 ? -2.074 0.242 -32.731 1.00 69.38 273 ARG A N 1
ATOM 2158 C CA . ARG A 1 273 ? -2.335 0.453 -34.168 1.00 69.38 273 ARG A CA 1
ATOM 2159 C C . ARG A 1 273 ? -1.289 1.318 -34.870 1.00 69.38 273 ARG A C 1
ATOM 2161 O O . ARG A 1 273 ? -1.301 1.373 -36.096 1.00 69.38 273 ARG A O 1
ATOM 2168 N N . PHE A 1 274 ? -0.454 2.026 -34.115 1.00 64.62 274 PHE A N 1
ATOM 2169 C CA . PHE A 1 274 ? 0.534 2.971 -34.645 1.00 64.62 274 PHE A CA 1
ATOM 2170 C C . PHE A 1 274 ? 1.982 2.463 -34.532 1.00 64.62 274 PHE A C 1
ATOM 2172 O O . PHE A 1 274 ? 2.912 3.241 -34.743 1.00 64.62 274 PHE A O 1
ATOM 2179 N N . ILE A 1 275 ? 2.160 1.175 -34.223 1.00 52.03 275 ILE A N 1
ATOM 2180 C CA . ILE A 1 275 ? 3.429 0.429 -34.241 1.00 52.03 275 ILE A CA 1
ATOM 2181 C C . ILE A 1 275 ? 3.342 -0.599 -35.368 1.00 52.03 275 ILE A C 1
ATOM 2183 O O . ILE A 1 275 ? 4.336 -0.730 -36.114 1.00 52.03 275 ILE A O 1
#